Protein AF-A0A8H4ATU4-F1 (afdb_monomer)

Foldseek 3Di:
DPDWFWDPPPQWDPQWDQDPVRHDIDGNDDPPAFAIDIDIPDADDPPPPDDDDDDDDPDAPPPRDDDDDDDDSLDDGRHDQVCVLVPPPDDPVCVVLLVQCSVPVDPVSLVVSLVVLVVDPDDPLVSLLVQLVSCLVSVVLVSNLVSLVVNCVVPVLPLSSLVSNLSSCVVVVVNVSNVVSLVSCVVVVNVVSVVVVCSVVVVVD

Mean predicted aligned error: 11.08 Å

Secondary structure (DSSP, 8-state):
-PPP-B--SS-B-TTEEEPTTSS-EEE---TTPPP--B-BSSPPPTT-S------------TT---------TTS-TTS-TTGGGTSS---TTTHHHHHHHHHH-SHHHHHHHHHHHHHS---HHHHHHHHHHHHHHTT-HHHHHHHHHHHHHHSTT-HHHHHHHHHHHHHTT-HHHHHHHHHHHHTTT-HHHHHHHHHHHHTT-

Nearest PDB structures (foldseek):
  6zbk-assembly1_A  TM=7.081E-01  e=9.673E-03  Homo sapiens
  4cgw-assembly1_A  TM=6.963E-01  e=6.633E-03  Homo sapiens
  6vfh-assembly1_A  TM=6.822E-01  e=1.949E-02  synthetic construct
  8ye5-assembly1_B  TM=6.901E-01  e=4.146E-02  Dehalobacter sp.
  7yeh-assembly1_A  TM=6.559E-01  e=2.886E-01  Homo sapiens

Organism: Gigaspora margarita (NCBI:txid4874)

Solvent-accessible surface area (backbone atoms only — not comparable to full-atom values): 12630 Å² total; per-residue (Å²): 128,80,80,86,36,49,25,80,85,75,49,38,21,90,45,52,47,62,45,98,82,29,77,49,78,43,83,66,62,62,101,86,51,71,49,74,38,70,39,62,64,61,80,84,58,91,87,56,90,75,87,87,87,85,83,85,86,86,79,71,59,101,81,60,84,89,84,85,86,87,80,65,91,83,60,64,35,56,44,55,90,80,42,94,66,56,75,92,66,65,54,77,92,47,44,71,63,49,52,50,34,72,74,60,77,40,74,68,51,50,48,55,48,50,56,49,58,74,70,47,99,63,57,71,66,61,50,34,52,55,50,20,51,50,24,48,76,74,64,40,46,69,63,13,46,56,30,30,52,50,45,35,71,77,38,74,80,41,64,70,37,36,52,56,42,19,49,49,25,47,78,68,67,37,55,70,61,14,54,52,32,44,58,56,38,50,75,65,72,33,66,68,43,50,52,55,51,46,56,68,58,56,75,75,112

Structure (mmCIF, N/CA/C/O backbone):
data_AF-A0A8H4ATU4-F1
#
_entry.id   AF-A0A8H4ATU4-F1
#
loop_
_atom_site.group_PDB
_atom_site.id
_atom_site.type_symbol
_atom_site.label_atom_id
_atom_site.label_alt_id
_atom_site.label_comp_id
_atom_site.label_asym_id
_atom_site.label_entity_id
_atom_site.label_seq_id
_atom_site.pdbx_PDB_ins_code
_atom_site.Cartn_x
_atom_site.Cartn_y
_atom_site.Cartn_z
_atom_site.occupancy
_atom_site.B_iso_or_equiv
_atom_site.auth_seq_id
_atom_site.auth_comp_id
_atom_site.auth_asym_id
_atom_site.auth_atom_id
_atom_site.pdbx_PDB_model_num
ATOM 1 N N . MET A 1 1 ? -25.324 17.445 9.246 1.00 60.03 1 MET A N 1
ATOM 2 C CA . MET A 1 1 ? -24.863 16.097 8.872 1.00 60.03 1 MET A CA 1
ATOM 3 C C . MET A 1 1 ? -24.681 15.342 10.159 1.00 60.03 1 MET A C 1
ATOM 5 O O . MET A 1 1 ? -24.153 15.933 11.097 1.00 60.03 1 MET A O 1
ATOM 9 N N . ASP A 1 2 ? -25.146 14.102 10.212 1.00 66.31 2 ASP A N 1
ATOM 10 C CA . ASP A 1 2 ? -24.750 13.211 11.296 1.00 66.31 2 ASP A CA 1
ATOM 11 C C . ASP A 1 2 ? -23.225 13.040 11.257 1.00 66.31 2 ASP A C 1
ATOM 13 O O . ASP A 1 2 ? -22.634 13.115 10.171 1.00 66.31 2 ASP A O 1
ATOM 17 N N . PRO A 1 3 ? -22.565 12.891 12.416 1.00 75.44 3 PRO A N 1
ATOM 18 C CA . PRO A 1 3 ? -21.132 12.665 12.443 1.00 75.44 3 PRO A CA 1
ATOM 19 C C . PRO A 1 3 ? -20.796 11.406 11.644 1.00 75.44 3 PRO A C 1
ATOM 21 O O . PRO A 1 3 ? -21.560 10.438 11.615 1.00 75.44 3 PRO A O 1
ATOM 24 N N . ILE A 1 4 ? -19.644 11.428 10.982 1.00 83.56 4 ILE A N 1
ATOM 25 C CA . ILE A 1 4 ? -19.131 10.237 10.319 1.00 83.56 4 ILE A 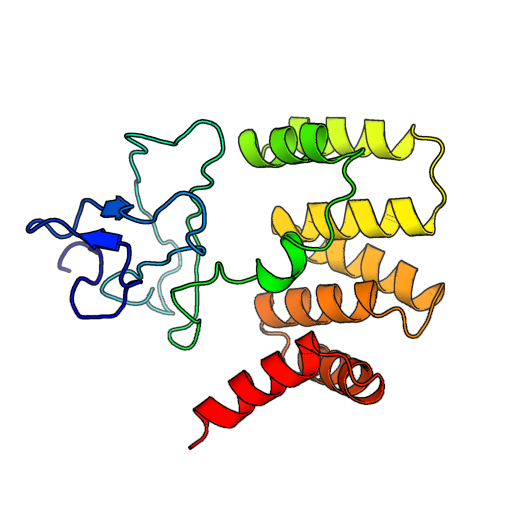CA 1
ATOM 26 C C . ILE A 1 4 ? -18.741 9.244 11.405 1.00 83.56 4 ILE A C 1
ATOM 28 O O . ILE A 1 4 ? -18.019 9.580 12.342 1.00 83.56 4 ILE A O 1
ATOM 32 N N . THR A 1 5 ? -19.263 8.032 11.282 1.00 89.12 5 THR A N 1
ATOM 33 C CA . THR A 1 5 ? -19.037 6.940 12.226 1.00 89.12 5 THR A CA 1
ATOM 34 C C . THR A 1 5 ? -18.550 5.707 11.482 1.00 89.12 5 THR A C 1
ATOM 36 O O . THR A 1 5 ? -18.509 5.683 10.249 1.00 89.12 5 THR A O 1
ATOM 39 N N . MET A 1 6 ? -18.169 4.667 12.216 1.00 89.44 6 MET A N 1
ATOM 40 C CA . MET A 1 6 ? -17.786 3.392 11.616 1.00 89.44 6 MET A CA 1
ATOM 41 C C . MET A 1 6 ? -19.016 2.656 11.086 1.00 89.44 6 MET A C 1
ATOM 43 O O . MET A 1 6 ? -20.074 2.633 11.722 1.00 89.44 6 MET A O 1
ATOM 47 N N . ASN A 1 7 ? -18.884 2.014 9.927 1.00 86.62 7 ASN A N 1
ATOM 48 C CA . ASN A 1 7 ? -19.970 1.244 9.345 1.00 86.62 7 ASN A CA 1
ATOM 49 C C . ASN A 1 7 ? -20.098 -0.128 10.029 1.00 86.62 7 ASN A C 1
ATOM 51 O O . ASN A 1 7 ? -19.433 -1.101 9.678 1.00 86.62 7 ASN A O 1
ATOM 55 N N . ALA A 1 8 ? -20.979 -0.216 11.027 1.00 77.88 8 ALA A N 1
ATOM 56 C CA . ALA A 1 8 ? -21.253 -1.465 11.737 1.00 77.88 8 ALA A CA 1
ATOM 57 C C . ALA A 1 8 ? -22.103 -2.469 10.925 1.00 77.88 8 ALA A C 1
ATOM 59 O O . ALA A 1 8 ? -22.194 -3.636 11.309 1.00 77.88 8 ALA A O 1
ATOM 60 N N . ASN A 1 9 ? -22.694 -2.047 9.798 1.00 76.44 9 ASN A N 1
ATOM 61 C CA . ASN A 1 9 ? -23.660 -2.819 9.012 1.00 76.44 9 ASN A CA 1
ATOM 62 C C . ASN A 1 9 ? -22.985 -3.576 7.854 1.00 76.44 9 ASN A C 1
ATOM 64 O O . ASN A 1 9 ? -23.288 -3.344 6.687 1.00 76.44 9 ASN A O 1
ATOM 68 N N . ASN A 1 10 ? -22.090 -4.505 8.197 1.00 75.38 10 ASN A N 1
ATOM 69 C CA . ASN A 1 10 ? -21.370 -5.418 7.290 1.00 75.38 10 ASN A CA 1
ATOM 70 C C . ASN A 1 10 ? -20.281 -4.811 6.386 1.00 75.38 10 ASN A C 1
ATOM 72 O O . ASN A 1 10 ? -19.634 -5.566 5.670 1.00 75.38 10 ASN A O 1
ATOM 76 N N . ASP A 1 11 ? -19.998 -3.510 6.457 1.00 89.38 11 ASP A N 1
ATOM 77 C CA . ASP A 1 11 ? -18.855 -2.896 5.751 1.00 89.38 11 ASP A CA 1
ATOM 78 C C . ASP A 1 11 ? -17.619 -2.796 6.666 1.00 89.38 11 ASP A C 1
ATOM 80 O O . ASP A 1 11 ? -17.000 -1.746 6.875 1.00 89.38 11 ASP A O 1
ATOM 84 N N . LYS A 1 12 ? -17.316 -3.939 7.287 1.00 91.50 12 LYS A N 1
ATOM 85 C CA . LYS A 1 12 ? -16.144 -4.173 8.130 1.00 91.50 12 LYS A CA 1
ATOM 86 C C . LYS A 1 12 ? -15.710 -5.634 8.062 1.00 91.50 12 LYS A C 1
ATOM 88 O O . LYS A 1 12 ? -16.539 -6.520 7.852 1.00 91.50 12 LYS A O 1
ATOM 93 N N . SER A 1 13 ? -14.443 -5.894 8.353 1.00 91.00 13 SER A N 1
ATOM 94 C CA . SER A 1 13 ? -13.950 -7.250 8.583 1.00 91.00 13 SER A CA 1
ATOM 95 C C . SER A 1 13 ? -14.690 -7.938 9.739 1.00 91.00 13 SER A C 1
ATOM 97 O O . SER A 1 13 ? -15.137 -7.307 10.709 1.00 91.00 13 SER A O 1
ATOM 99 N N . THR A 1 14 ? -14.801 -9.265 9.662 1.00 89.31 14 THR A N 1
ATOM 100 C CA . THR A 1 14 ? -15.452 -10.092 10.687 1.00 89.31 14 THR A CA 1
ATOM 101 C C . THR A 1 14 ? -14.690 -10.108 12.007 1.00 89.31 14 THR A C 1
ATOM 103 O O . THR A 1 14 ? -15.307 -10.321 13.047 1.00 89.31 14 THR A O 1
ATOM 106 N N . VAL A 1 15 ? -13.377 -9.856 11.984 1.00 89.31 15 VAL A N 1
ATOM 107 C CA . VAL A 1 15 ? -12.534 -9.834 13.193 1.00 89.31 15 VAL A CA 1
ATOM 108 C C . VAL A 1 15 ? -12.546 -8.483 13.918 1.00 89.31 15 VAL A C 1
ATOM 110 O O . VAL A 1 15 ? -11.931 -8.349 14.974 1.00 89.31 15 VAL A O 1
ATOM 113 N N . LEU A 1 16 ? -13.254 -7.478 13.388 1.00 91.06 16 LEU A N 1
ATOM 114 C CA . LEU A 1 16 ? -13.429 -6.182 14.043 1.00 91.06 16 LEU A CA 1
ATOM 115 C C . LEU A 1 16 ? -14.756 -6.117 14.785 1.00 91.06 16 LEU A C 1
ATOM 117 O O . LEU A 1 16 ? -15.822 -6.308 14.200 1.00 91.06 16 LEU A O 1
ATOM 121 N N . ASN A 1 17 ? -14.703 -5.744 16.057 1.00 91.25 17 ASN A N 1
ATOM 122 C CA . ASN A 1 17 ? -15.884 -5.435 16.848 1.00 91.25 17 ASN A CA 1
ATOM 123 C C . ASN A 1 17 ? -16.037 -3.920 16.956 1.00 91.25 17 ASN A C 1
ATOM 125 O O . ASN A 1 17 ? -15.159 -3.243 17.489 1.00 91.25 17 ASN A O 1
ATOM 129 N N . VAL A 1 18 ? -17.156 -3.407 16.451 1.00 92.25 18 VAL A N 1
ATOM 130 C CA . VAL A 1 18 ? -17.544 -2.001 16.587 1.00 92.25 18 VAL A CA 1
ATOM 131 C C . VAL A 1 18 ? -18.480 -1.892 17.783 1.00 92.25 18 VAL A C 1
ATOM 133 O O . VAL A 1 18 ? -19.387 -2.712 17.938 1.00 92.25 18 VAL A O 1
ATOM 136 N N . ASP A 1 19 ? -18.231 -0.924 18.656 1.00 91.31 19 ASP A N 1
ATOM 137 C CA . ASP A 1 19 ? -19.075 -0.701 19.823 1.00 91.31 19 ASP A CA 1
ATOM 138 C C . ASP A 1 19 ? -20.474 -0.183 19.448 1.00 91.31 19 ASP A C 1
ATOM 140 O O . ASP A 1 19 ? -20.741 0.235 18.322 1.00 91.31 19 ASP A O 1
ATOM 144 N N . SER A 1 20 ? -21.398 -0.183 20.412 1.00 88.62 20 SER A N 1
ATOM 145 C CA . SER A 1 20 ? -22.760 0.322 20.187 1.00 88.62 20 SER A CA 1
ATOM 146 C C . SER A 1 20 ? -22.800 1.813 19.844 1.00 88.62 20 SER A C 1
ATOM 148 O O . SER A 1 20 ? -23.780 2.281 19.273 1.00 88.62 20 SER A O 1
ATOM 150 N N . GLY A 1 21 ? -21.756 2.559 20.222 1.00 87.81 21 GLY A N 1
ATOM 151 C CA . GLY A 1 21 ? -21.589 3.969 19.889 1.00 87.81 21 GLY A CA 1
ATOM 152 C C . GLY A 1 21 ? -21.082 4.215 18.469 1.00 87.81 21 GLY A C 1
ATOM 153 O O . GLY A 1 21 ? -21.051 5.372 18.071 1.00 87.81 21 GLY A O 1
ATOM 154 N N . VAL A 1 22 ? -20.703 3.167 17.722 1.00 90.31 22 VAL A N 1
ATOM 155 C CA . VAL A 1 22 ? -20.109 3.205 16.371 1.00 90.31 22 VAL A CA 1
ATOM 156 C C . VAL A 1 22 ? -18.878 4.109 16.229 1.00 90.31 22 VAL A C 1
ATOM 158 O O . VAL A 1 22 ? -18.552 4.576 15.138 1.00 90.31 22 VAL A O 1
ATOM 161 N N . LEU A 1 23 ? -18.165 4.328 17.333 1.00 90.62 23 LEU A N 1
ATOM 162 C CA . LEU A 1 23 ? -16.994 5.209 17.409 1.00 90.62 23 LEU A CA 1
ATOM 163 C C . LEU A 1 23 ? -15.748 4.488 17.924 1.00 90.62 23 LEU A C 1
ATOM 165 O O . LEU A 1 23 ? -14.650 5.034 17.840 1.00 90.62 23 LEU A O 1
ATOM 169 N N . ARG A 1 24 ? -15.892 3.260 18.435 1.00 91.75 24 ARG A N 1
ATOM 170 C CA . ARG A 1 24 ? -14.772 2.470 18.941 1.00 91.75 24 ARG A CA 1
ATOM 171 C C . ARG A 1 24 ? -14.672 1.136 18.229 1.00 91.75 24 ARG A C 1
ATOM 173 O O . ARG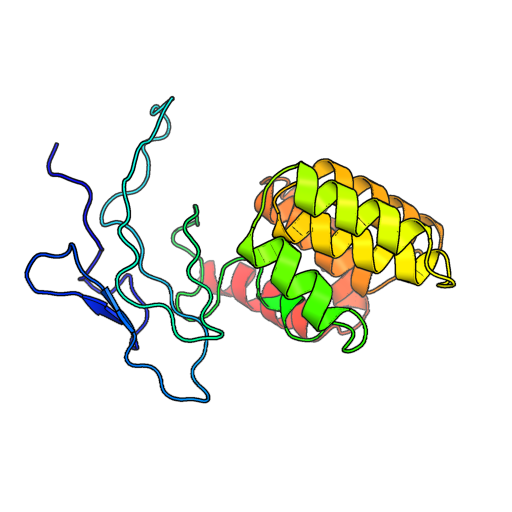 A 1 24 ? -15.661 0.423 18.072 1.00 91.75 24 ARG A O 1
ATOM 180 N N . ILE A 1 25 ? -13.446 0.787 17.862 1.00 91.25 25 ILE A N 1
ATOM 181 C CA . ILE A 1 25 ? -13.108 -0.481 17.223 1.00 91.25 25 ILE A CA 1
ATOM 182 C C . ILE A 1 25 ? -12.204 -1.271 18.159 1.00 91.25 25 ILE A C 1
ATOM 184 O O . ILE A 1 25 ? -11.248 -0.729 18.712 1.00 91.25 25 ILE A O 1
ATOM 188 N N . ASN A 1 26 ? -12.494 -2.560 18.297 1.00 90.38 26 ASN A N 1
ATOM 189 C CA . ASN A 1 26 ? -11.609 -3.527 18.925 1.00 90.38 26 ASN A CA 1
ATOM 190 C C . ASN A 1 26 ? -11.272 -4.621 17.911 1.00 90.38 26 ASN A C 1
ATOM 192 O O . ASN A 1 26 ? -12.173 -5.250 17.350 1.00 90.38 26 ASN A O 1
ATOM 196 N N . TYR A 1 27 ? -9.980 -4.856 17.703 1.00 88.75 27 TYR A N 1
ATOM 197 C CA . TYR A 1 27 ? -9.502 -6.005 16.947 1.00 88.75 27 TYR A CA 1
ATOM 198 C C . TYR A 1 27 ? -9.607 -7.264 17.811 1.00 88.75 27 TYR A C 1
ATOM 200 O O . TYR A 1 27 ? -9.156 -7.273 18.955 1.00 88.75 27 TYR A O 1
ATOM 208 N N . ALA A 1 28 ? -10.238 -8.306 17.276 1.00 87.62 28 ALA A N 1
ATOM 209 C CA . ALA A 1 28 ? -10.425 -9.598 17.934 1.00 87.62 28 ALA A CA 1
ATOM 210 C C . ALA A 1 28 ? -9.840 -10.759 17.106 1.00 87.62 28 ALA A C 1
ATOM 212 O O . ALA A 1 28 ? -10.263 -11.905 17.263 1.00 87.62 28 ALA A O 1
ATOM 213 N N . GLY A 1 29 ? -8.895 -10.459 16.208 1.00 80.50 29 GLY A N 1
ATOM 214 C CA . GLY A 1 29 ? -8.126 -11.467 15.482 1.00 80.50 29 GLY A CA 1
ATOM 215 C C . GLY A 1 29 ? -7.125 -12.191 16.389 1.00 80.50 29 GLY A C 1
ATOM 216 O O . GLY A 1 29 ? -6.712 -11.666 17.421 1.00 80.50 29 GLY A O 1
ATOM 217 N N . GLY A 1 30 ? -6.765 -13.425 16.023 1.00 72.62 30 GLY A N 1
ATOM 218 C CA . GLY A 1 30 ? -5.714 -14.204 16.695 1.00 72.62 30 GLY A CA 1
ATOM 219 C C . GLY A 1 30 ? -4.309 -13.933 16.142 1.00 72.62 30 GLY A C 1
ATOM 220 O O . GLY A 1 30 ? -4.151 -13.173 15.195 1.00 72.62 30 GLY A O 1
ATOM 221 N N . GLU A 1 31 ? -3.292 -14.620 16.676 1.00 60.72 31 GLU A N 1
ATOM 222 C CA . GLU A 1 31 ? -1.871 -14.440 16.295 1.00 60.72 31 GLU A CA 1
ATOM 223 C C . GLU A 1 31 ? -1.561 -14.698 14.804 1.00 60.72 31 GLU A C 1
ATOM 225 O O . GLU A 1 31 ? -0.552 -14.216 14.303 1.00 60.72 31 GLU A O 1
ATOM 230 N N . ASN A 1 32 ? -2.436 -15.419 14.089 1.00 57.94 32 ASN A N 1
ATOM 231 C CA . ASN A 1 32 ? -2.331 -15.693 12.647 1.00 57.94 32 ASN A CA 1
ATOM 232 C C . ASN A 1 32 ? -3.416 -14.974 11.825 1.00 57.94 32 ASN A C 1
ATOM 234 O O . ASN A 1 32 ? -3.776 -15.434 10.742 1.00 57.94 32 ASN A O 1
ATOM 238 N N . SER A 1 33 ? -4.044 -13.940 12.382 1.00 58.69 33 SER A N 1
ATOM 239 C CA . SER A 1 33 ? -5.151 -13.256 11.720 1.00 58.69 33 SER A CA 1
ATOM 240 C C . SER A 1 33 ? -4.649 -12.334 10.613 1.00 58.69 33 SER A C 1
ATOM 242 O O . SER A 1 33 ? -3.644 -11.649 10.772 1.00 58.69 33 SER A O 1
ATOM 244 N N . GLU A 1 34 ? -5.396 -12.309 9.510 1.00 67.44 34 GLU A N 1
ATOM 245 C CA . GLU A 1 34 ? -5.204 -11.374 8.404 1.00 67.44 34 GLU A CA 1
ATOM 246 C C . GLU A 1 34 ? -5.456 -9.922 8.857 1.00 67.44 34 GLU A C 1
ATOM 248 O O . GLU A 1 34 ? -6.005 -9.661 9.945 1.00 67.44 34 GLU A O 1
ATOM 253 N N . ASP A 1 35 ? -5.045 -8.982 8.006 1.00 79.94 35 ASP A N 1
ATOM 254 C CA . ASP A 1 35 ? -5.386 -7.566 8.107 1.00 79.94 35 ASP A CA 1
ATOM 255 C C . ASP A 1 35 ? -6.900 -7.360 8.262 1.00 79.94 35 ASP A C 1
ATOM 257 O O . ASP A 1 35 ? -7.722 -8.179 7.849 1.00 79.94 35 ASP A O 1
ATOM 261 N N . ALA A 1 36 ? -7.299 -6.221 8.824 1.00 86.50 36 ALA A N 1
ATOM 262 C CA . ALA A 1 36 ? -8.710 -5.922 9.001 1.00 86.50 36 ALA A CA 1
ATOM 263 C C . ALA A 1 36 ? -9.029 -4.453 8.740 1.00 86.50 36 ALA A C 1
ATOM 265 O O . ALA A 1 36 ? -8.405 -3.550 9.295 1.00 86.50 36 ALA A O 1
ATOM 266 N N . ILE A 1 37 ? -10.061 -4.227 7.930 1.00 89.00 37 ILE A N 1
ATOM 267 C CA . ILE A 1 37 ? -10.552 -2.903 7.556 1.00 89.00 37 ILE A CA 1
ATOM 268 C C . ILE A 1 37 ? -11.980 -2.720 8.058 1.00 89.00 37 ILE A C 1
ATOM 270 O O . ILE A 1 37 ? -12.808 -3.631 8.019 1.00 89.00 37 ILE A O 1
ATOM 274 N N . VAL A 1 38 ? -12.288 -1.499 8.476 1.00 91.50 38 VAL A N 1
ATOM 275 C CA . VAL A 1 38 ? -13.653 -0.988 8.593 1.00 91.50 38 VAL A CA 1
ATOM 276 C C . VAL A 1 38 ? -13.736 0.336 7.856 1.00 91.50 38 VAL A C 1
ATOM 278 O O . VAL A 1 38 ? -12.830 1.165 7.962 1.00 91.50 38 VAL A O 1
ATOM 281 N N . ARG A 1 39 ? -14.807 0.526 7.084 1.00 91.44 39 ARG A N 1
ATOM 282 C CA . ARG A 1 39 ? -15.056 1.785 6.380 1.00 91.44 39 ARG A CA 1
ATOM 283 C C . ARG A 1 39 ? -15.924 2.719 7.212 1.00 91.44 39 ARG A C 1
ATOM 285 O O . ARG A 1 39 ? -16.688 2.298 8.084 1.00 91.44 39 ARG A O 1
ATOM 292 N N . ALA A 1 40 ? -15.826 4.005 6.902 1.00 90.81 40 ALA A N 1
ATOM 293 C CA . ALA A 1 40 ? -16.778 4.997 7.372 1.00 90.81 40 ALA A CA 1
ATOM 294 C C . ALA A 1 40 ? -18.191 4.688 6.842 1.00 90.81 40 ALA A C 1
ATOM 296 O O . ALA A 1 40 ? -18.362 4.138 5.756 1.00 90.81 40 ALA A O 1
ATOM 297 N N . ASN A 1 41 ? -19.218 5.084 7.591 1.00 90.38 41 ASN A N 1
ATOM 298 C CA . ASN A 1 41 ? -20.624 4.915 7.218 1.00 90.38 41 ASN A CA 1
ATOM 299 C C . ASN A 1 41 ? -21.047 5.735 5.984 1.00 90.38 41 ASN A C 1
ATOM 301 O O . ASN A 1 41 ? -22.112 5.481 5.426 1.00 90.38 41 ASN A O 1
ATOM 305 N N . ASN A 1 42 ? -20.233 6.705 5.564 1.00 87.88 42 ASN A N 1
ATOM 306 C CA . ASN A 1 42 ? -20.473 7.540 4.394 1.00 87.88 42 ASN A CA 1
ATOM 307 C C . ASN A 1 42 ? -19.166 7.776 3.617 1.00 87.88 42 ASN A C 1
ATOM 309 O O . ASN A 1 42 ? -18.130 8.019 4.244 1.00 87.88 42 ASN A O 1
ATOM 313 N N . PRO A 1 43 ? -19.199 7.758 2.270 1.00 86.88 43 PRO A N 1
ATOM 314 C CA . PRO A 1 43 ? -18.048 8.127 1.457 1.00 86.88 43 PRO A CA 1
ATOM 315 C C . PRO A 1 43 ? -17.760 9.626 1.572 1.00 86.88 43 PRO A C 1
ATOM 317 O O . PRO A 1 43 ? -18.653 10.436 1.834 1.00 86.88 43 PRO A O 1
ATOM 320 N N . ILE A 1 44 ? -16.512 10.005 1.308 1.00 85.75 44 ILE A N 1
ATOM 321 C CA . ILE A 1 44 ? -16.122 11.414 1.230 1.00 85.75 44 ILE A CA 1
ATOM 322 C C . ILE A 1 44 ? -16.788 12.026 -0.007 1.00 85.75 44 ILE A C 1
ATOM 324 O O . ILE A 1 44 ? -16.581 11.520 -1.113 1.00 85.75 44 ILE A O 1
ATOM 328 N N . PRO A 1 45 ? -17.594 13.092 0.138 1.00 84.81 45 PRO A N 1
ATOM 329 C CA . PRO A 1 45 ? -18.245 13.707 -1.009 1.00 84.81 45 PRO A CA 1
ATOM 330 C C . PRO A 1 45 ? -17.216 14.269 -1.995 1.00 84.81 45 PRO A C 1
ATOM 332 O O . PRO A 1 45 ? -16.266 14.925 -1.583 1.00 84.81 45 PRO A O 1
ATOM 335 N N . SER A 1 46 ? -17.431 14.101 -3.302 1.00 80.81 46 SER A N 1
ATOM 336 C CA . SER A 1 46 ? -16.491 14.574 -4.335 1.00 80.81 46 SER A CA 1
ATOM 337 C C . SER A 1 46 ? -16.282 16.093 -4.340 1.00 80.81 46 SER A C 1
ATOM 339 O O . SER A 1 46 ? -15.255 16.575 -4.799 1.00 80.81 46 SER A O 1
ATOM 341 N N . GLN A 1 47 ? -17.257 16.855 -3.839 1.00 85.88 47 GLN A N 1
ATOM 342 C CA . GLN A 1 47 ? -17.173 18.308 -3.662 1.00 85.88 47 GLN A CA 1
ATOM 343 C C . GLN A 1 47 ? -16.447 18.736 -2.372 1.00 85.88 47 GLN A C 1
ATOM 345 O O . GLN A 1 47 ? -16.378 19.926 -2.072 1.00 85.88 47 GLN A O 1
ATOM 350 N N . CYS A 1 48 ? -15.979 17.786 -1.559 1.00 81.31 48 CYS A N 1
ATOM 351 C CA . CYS A 1 48 ? -15.301 18.058 -0.300 1.00 81.31 48 CYS A CA 1
ATOM 352 C C . CYS A 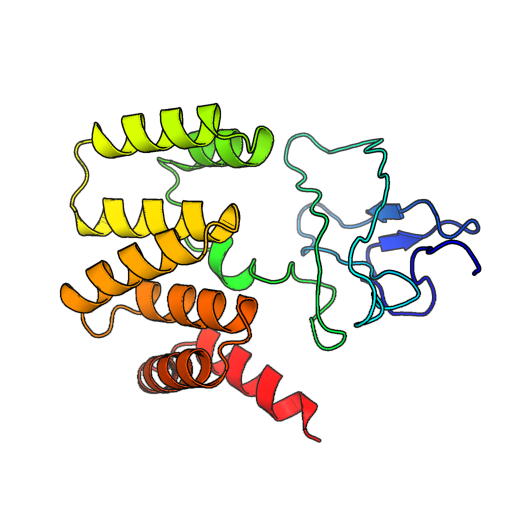1 48 ? -13.827 18.389 -0.571 1.00 81.31 48 CYS A C 1
ATOM 354 O O . CYS A 1 48 ? -13.025 17.502 -0.838 1.00 81.31 48 CYS A O 1
ATOM 356 N N . GLU A 1 49 ? -13.478 19.676 -0.510 1.00 77.81 49 GLU A N 1
ATOM 357 C CA . GLU A 1 49 ? -12.095 20.138 -0.718 1.00 77.81 49 GLU A CA 1
ATOM 358 C C . GLU A 1 49 ? -11.174 19.800 0.463 1.00 77.81 49 GLU A C 1
ATOM 360 O O . GLU A 1 49 ? -9.974 19.610 0.283 1.00 77.81 49 GLU A O 1
ATOM 365 N N . MET A 1 50 ? -11.731 19.712 1.674 1.00 79.31 50 MET A N 1
ATOM 366 C CA . MET A 1 50 ? -11.010 19.313 2.879 1.00 79.31 50 MET A CA 1
ATOM 367 C C . MET A 1 50 ? -11.873 18.396 3.733 1.00 79.31 50 MET A C 1
ATOM 369 O O . MET A 1 50 ? -12.992 18.748 4.107 1.00 79.31 50 MET A O 1
ATOM 373 N N . PHE A 1 51 ? -11.306 17.245 4.081 1.00 78.38 51 PHE A N 1
ATOM 374 C CA . PHE A 1 51 ? -11.906 16.260 4.965 1.00 78.38 51 PHE A CA 1
ATOM 375 C C . PHE A 1 51 ? -11.037 16.106 6.214 1.00 78.38 51 PHE A C 1
ATOM 377 O O . PHE A 1 51 ? -9.820 15.965 6.103 1.00 78.38 51 PHE A O 1
ATOM 384 N N . TYR A 1 52 ? -11.656 16.145 7.392 1.00 81.00 52 TYR A N 1
ATOM 385 C CA . TYR A 1 52 ? -10.964 16.082 8.677 1.00 81.00 52 TYR A CA 1
ATOM 386 C C . TYR A 1 52 ? -11.538 14.961 9.537 1.00 81.00 52 TYR A C 1
ATOM 388 O O . TYR A 1 52 ? -12.756 14.794 9.613 1.00 81.00 52 TYR A O 1
ATOM 396 N N . PHE A 1 53 ? -10.655 14.222 10.198 1.00 80.81 53 PHE A N 1
ATOM 397 C CA . PHE A 1 53 ? -11.002 13.216 11.190 1.00 80.81 53 PHE A CA 1
ATOM 398 C C . PHE A 1 53 ? -9.963 13.224 12.313 1.00 80.81 53 PHE A C 1
ATOM 400 O O . PHE A 1 53 ? -8.806 13.585 12.103 1.00 80.81 53 PHE A O 1
ATOM 407 N N . GLU A 1 54 ? -10.383 12.781 13.492 1.00 82.81 54 GLU A N 1
ATOM 408 C CA . GLU A 1 54 ? -9.518 12.559 14.649 1.00 82.81 54 GLU A CA 1
ATOM 409 C C . GLU A 1 54 ? -9.594 11.086 15.033 1.00 82.81 54 GLU A C 1
ATOM 411 O O . GLU A 1 54 ? -10.668 10.482 14.984 1.00 82.81 54 GLU A O 1
ATOM 416 N N . VAL A 1 55 ? -8.453 10.502 15.395 1.00 84.56 55 VAL A N 1
ATOM 417 C CA . VAL A 1 55 ? -8.380 9.120 15.868 1.00 84.56 55 VAL A CA 1
ATOM 418 C C . VAL A 1 55 ? -7.481 9.048 17.087 1.00 84.56 55 VAL A C 1
ATOM 420 O O . VAL A 1 55 ? -6.322 9.457 17.040 1.00 84.56 55 VAL A O 1
ATOM 423 N N . ASP A 1 56 ? -8.013 8.438 18.141 1.00 87.62 56 ASP A N 1
ATOM 424 C CA . ASP A 1 56 ? -7.264 8.087 19.338 1.00 87.62 56 ASP A CA 1
ATOM 425 C C . ASP A 1 56 ? -6.837 6.619 19.279 1.00 87.62 56 ASP A C 1
ATOM 427 O O . ASP A 1 56 ? -7.663 5.700 19.276 1.00 87.62 56 ASP A O 1
ATOM 431 N N . ILE A 1 57 ? -5.524 6.381 19.271 1.00 86.44 57 ILE A N 1
ATOM 432 C CA . ILE A 1 57 ? -4.963 5.029 19.348 1.00 86.44 57 ILE A CA 1
ATOM 433 C C . ILE A 1 57 ? -4.824 4.643 20.821 1.00 86.44 57 ILE A C 1
ATOM 435 O O . ILE A 1 57 ? -3.926 5.102 21.523 1.00 86.44 57 ILE A O 1
ATOM 439 N N . ILE A 1 58 ? -5.728 3.781 21.288 1.00 86.19 58 ILE A N 1
ATOM 440 C CA . ILE A 1 58 ? -5.823 3.391 22.705 1.00 86.19 58 ILE A CA 1
ATOM 441 C C . ILE A 1 58 ? -4.866 2.244 23.045 1.00 86.19 58 ILE A C 1
ATOM 443 O O . ILE A 1 58 ? -4.264 2.225 24.116 1.00 86.19 58 ILE A O 1
ATOM 447 N N . ASN A 1 59 ? -4.738 1.275 22.142 1.00 80.75 59 ASN A N 1
ATOM 448 C CA . ASN A 1 59 ? -3.807 0.166 22.268 1.00 80.75 59 ASN A CA 1
ATOM 449 C C . ASN A 1 59 ? -3.299 -0.196 20.876 1.00 80.75 59 ASN A C 1
ATOM 451 O O . ASN A 1 59 ? -4.094 -0.437 19.970 1.00 80.75 59 ASN A O 1
ATOM 455 N N . ASN A 1 60 ? -1.983 -0.238 20.736 1.00 69.44 60 ASN A N 1
ATOM 456 C CA . ASN A 1 60 ? -1.330 -0.852 19.603 1.00 69.44 60 ASN A CA 1
ATOM 457 C C . ASN A 1 60 ? -0.375 -1.899 20.172 1.00 69.44 60 ASN A C 1
ATOM 459 O O . ASN A 1 60 ? 0.538 -1.555 20.930 1.00 69.44 60 ASN A O 1
ATOM 463 N N . GLU A 1 61 ? -0.608 -3.174 19.861 1.00 68.56 61 GLU A N 1
ATOM 464 C CA . GLU A 1 61 ? 0.331 -4.224 20.241 1.00 68.56 61 GLU A CA 1
ATOM 465 C C . GLU A 1 61 ? 1.728 -3.899 19.693 1.00 68.56 61 GLU A C 1
ATOM 467 O O . GLU A 1 61 ? 1.889 -3.124 18.751 1.00 68.56 61 GLU A O 1
ATOM 472 N N . LYS A 1 62 ? 2.778 -4.488 20.274 1.00 57.19 62 LYS A N 1
ATOM 473 C CA . LYS A 1 62 ? 4.179 -4.095 20.016 1.00 57.19 62 LYS A CA 1
ATOM 474 C C . LYS A 1 62 ? 4.565 -4.072 18.518 1.00 57.19 62 LYS A C 1
ATOM 476 O O . LYS A 1 62 ? 5.480 -3.330 18.137 1.00 57.19 62 LYS A O 1
ATOM 481 N N . ASN A 1 63 ? 3.850 -4.851 17.700 1.00 59.66 63 ASN A N 1
ATOM 482 C CA . ASN A 1 63 ? 4.023 -4.991 16.255 1.00 59.66 63 ASN A CA 1
ATOM 483 C C . ASN A 1 63 ? 2.748 -4.713 15.432 1.00 59.66 63 ASN A C 1
ATOM 485 O O . ASN A 1 63 ? 2.767 -4.951 14.229 1.00 59.66 63 ASN A O 1
ATOM 489 N N . GLY A 1 64 ? 1.663 -4.227 16.042 1.00 67.31 64 GLY A N 1
ATOM 490 C CA . GLY A 1 64 ? 0.455 -3.881 15.297 1.00 67.31 64 GLY A CA 1
ATOM 491 C C . GLY A 1 64 ? 0.669 -2.632 14.438 1.00 67.31 64 GLY A C 1
ATOM 492 O O . GLY A 1 64 ? 1.380 -1.693 14.823 1.00 67.31 64 GLY A O 1
ATOM 493 N N . ILE A 1 65 ? 0.067 -2.620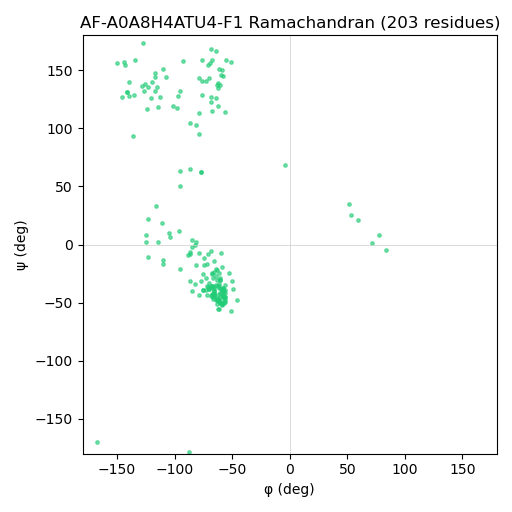 13.251 1.00 73.88 65 ILE A N 1
ATOM 494 C CA . ILE A 1 65 ? 0.013 -1.446 12.379 1.00 73.88 65 ILE A CA 1
ATOM 495 C C . ILE A 1 65 ? -1.445 -1.006 12.316 1.00 73.88 65 ILE A C 1
ATOM 497 O O . ILE A 1 65 ? -2.331 -1.797 12.013 1.00 73.88 65 ILE A O 1
ATOM 501 N N . ILE A 1 66 ? -1.686 0.268 12.616 1.00 80.50 66 ILE A N 1
ATOM 502 C CA . ILE A 1 66 ? -2.987 0.907 12.430 1.00 80.50 66 ILE A CA 1
ATOM 503 C C . ILE A 1 66 ? -2.784 1.973 11.365 1.00 80.50 66 ILE A C 1
ATOM 505 O O . ILE A 1 66 ? -1.983 2.890 11.549 1.00 80.50 66 ILE A O 1
ATOM 509 N N . ALA A 1 67 ? -3.493 1.830 10.252 1.00 78.12 67 ALA A N 1
ATOM 510 C CA . ALA A 1 67 ? -3.459 2.766 9.142 1.00 78.12 67 ALA A CA 1
ATOM 511 C C . ALA A 1 67 ? -4.836 3.401 8.951 1.00 78.12 67 ALA A C 1
ATOM 513 O O . ALA A 1 67 ? -5.868 2.773 9.189 1.00 78.12 67 ALA A O 1
ATOM 514 N N . ILE A 1 68 ? -4.841 4.653 8.502 1.00 81.12 68 ILE A N 1
ATOM 515 C CA . ILE A 1 68 ? -6.051 5.373 8.116 1.00 81.12 68 ILE A CA 1
ATOM 516 C C . ILE A 1 68 ? -5.820 5.892 6.706 1.00 81.12 68 ILE A C 1
ATOM 518 O O . ILE A 1 68 ? -4.771 6.464 6.414 1.00 81.12 68 ILE A O 1
ATOM 522 N N . GLY A 1 69 ? -6.790 5.679 5.828 1.00 81.31 69 GLY A N 1
ATOM 523 C CA . GLY A 1 69 ? -6.670 6.056 4.432 1.00 81.31 69 GLY A CA 1
ATOM 524 C C . GLY A 1 69 ? -8.003 5.990 3.709 1.00 81.31 69 GLY A C 1
ATOM 525 O O . GLY A 1 69 ? -9.061 5.822 4.317 1.00 81.31 69 GLY A O 1
ATOM 526 N N . PHE A 1 70 ? -7.932 6.122 2.392 1.00 80.25 70 PHE A N 1
ATOM 527 C CA . PHE A 1 70 ? -9.089 6.077 1.511 1.00 80.25 70 PHE A CA 1
ATOM 528 C C . PHE A 1 70 ? -9.086 4.768 0.729 1.00 80.25 70 PHE A C 1
ATOM 530 O O . PHE A 1 70 ? -8.033 4.267 0.340 1.00 80.25 70 PHE A O 1
ATOM 537 N N . CYS A 1 71 ? -10.270 4.218 0.491 1.00 77.00 71 CYS A N 1
ATOM 538 C CA . CYS A 1 71 ? -10.449 3.052 -0.360 1.00 77.00 71 CYS A CA 1
ATOM 539 C C . CYS A 1 71 ? -11.763 3.165 -1.135 1.00 77.00 71 CYS A C 1
ATOM 541 O O . CYS A 1 71 ? -12.685 3.873 -0.721 1.00 77.00 71 CYS A O 1
ATOM 543 N N . GLU A 1 72 ? -11.848 2.455 -2.257 1.00 80.44 72 GLU A N 1
ATOM 544 C CA . GLU A 1 72 ? -13.118 2.222 -2.941 1.00 80.44 72 GLU A CA 1
ATOM 545 C C . GLU A 1 72 ? -13.935 1.156 -2.198 1.00 80.44 72 GLU A C 1
ATOM 547 O O . GLU A 1 72 ? -13.384 0.335 -1.459 1.00 80.44 72 GLU A O 1
ATOM 552 N N . GLN A 1 73 ? -15.252 1.142 -2.420 1.00 82.88 73 GLN A N 1
ATOM 553 C CA . GLN A 1 73 ? -16.173 0.176 -1.805 1.00 82.88 73 GLN A CA 1
ATOM 554 C C . GLN A 1 73 ? -15.903 -1.283 -2.234 1.00 82.88 73 GLN A C 1
ATOM 556 O O . GLN A 1 73 ? -16.272 -2.214 -1.522 1.00 82.88 73 GLN A O 1
ATOM 561 N N . SER A 1 74 ? -15.232 -1.479 -3.369 1.00 79.50 74 SER A N 1
ATOM 562 C CA . SER A 1 74 ? -14.839 -2.783 -3.921 1.00 79.50 74 SER A CA 1
ATOM 563 C C . SER A 1 74 ? -13.669 -3.446 -3.188 1.00 79.50 74 SER A C 1
ATOM 565 O O . SER A 1 74 ? -13.466 -4.645 -3.326 1.00 79.50 74 SER A O 1
ATOM 567 N N . VAL A 1 75 ? -12.885 -2.699 -2.400 1.00 79.25 75 VAL A N 1
ATOM 568 C CA . VAL A 1 75 ? -11.706 -3.257 -1.713 1.00 79.25 75 VAL A CA 1
ATOM 569 C C . VAL A 1 75 ? -12.107 -4.359 -0.716 1.00 79.25 75 VAL A C 1
ATOM 571 O O . VAL A 1 75 ? -13.051 -4.196 0.061 1.00 79.25 75 VAL A O 1
ATOM 574 N N . GLU A 1 76 ? -11.384 -5.481 -0.715 1.00 80.81 76 GLU A N 1
ATOM 575 C CA . GLU A 1 76 ? -11.583 -6.552 0.266 1.00 80.81 76 GLU A CA 1
ATOM 576 C C . GLU A 1 76 ? -11.283 -6.058 1.687 1.00 80.81 76 GLU A C 1
ATOM 578 O O . GLU A 1 76 ? -10.294 -5.376 1.931 1.00 80.81 76 GLU A O 1
ATOM 583 N N . LEU A 1 77 ? -12.117 -6.430 2.658 1.00 85.50 77 LEU A N 1
ATOM 584 C CA . LEU A 1 77 ? -12.012 -5.900 4.022 1.00 85.50 77 LEU A CA 1
ATOM 585 C C . LEU A 1 77 ? -11.042 -6.673 4.929 1.00 85.50 77 LEU A C 1
ATOM 587 O O . LEU A 1 77 ? -10.803 -6.242 6.055 1.00 85.50 77 LEU A O 1
ATOM 591 N N . ASN A 1 78 ? -10.495 -7.794 4.456 1.00 79.56 78 ASN A N 1
ATOM 592 C CA . ASN A 1 78 ? -9.567 -8.655 5.206 1.00 79.56 78 ASN A CA 1
ATOM 593 C C . ASN A 1 78 ? -8.105 -8.502 4.743 1.00 79.56 78 ASN A C 1
ATOM 595 O O . ASN A 1 78 ? -7.247 -9.303 5.092 1.00 79.56 78 ASN A O 1
ATOM 599 N N . LYS A 1 79 ? -7.823 -7.501 3.905 1.00 71.94 79 LYS A N 1
ATOM 600 C CA . LYS A 1 79 ? -6.484 -7.185 3.400 1.00 71.94 79 LYS A CA 1
ATOM 601 C C . LYS A 1 79 ? -6.334 -5.686 3.348 1.00 71.94 79 LYS A C 1
ATOM 603 O O . LYS A 1 79 ? -7.210 -5.027 2.795 1.00 71.94 79 LYS A O 1
ATOM 608 N N . LEU A 1 80 ? -5.244 -5.139 3.875 1.00 63.84 80 LEU A N 1
ATOM 609 C CA . LEU A 1 80 ? -4.982 -3.715 3.716 1.00 63.84 80 LEU A CA 1
ATOM 610 C C . LEU A 1 80 ? -4.855 -3.378 2.215 1.00 63.84 80 LEU A C 1
ATOM 612 O O . LEU A 1 80 ? -4.210 -4.120 1.462 1.00 63.84 80 LEU A O 1
ATOM 616 N N . PRO A 1 81 ? -5.445 -2.264 1.744 1.00 54.53 81 PRO A N 1
ATOM 617 C CA . PRO A 1 81 ? -5.330 -1.877 0.346 1.00 54.53 81 PRO A CA 1
ATOM 618 C C . PRO A 1 81 ? -3.853 -1.567 0.067 1.00 54.53 81 PRO A C 1
ATOM 620 O O . PRO A 1 81 ? -3.240 -0.783 0.788 1.00 54.53 81 PRO A O 1
ATOM 623 N N . GLY A 1 82 ? -3.263 -2.207 -0.944 1.00 55.53 82 GLY A N 1
ATOM 624 C CA . GLY A 1 82 ? -1.832 -2.087 -1.249 1.00 55.53 82 GLY A CA 1
ATOM 625 C C . GLY A 1 82 ? -0.886 -2.999 -0.441 1.00 55.53 82 GLY A C 1
ATOM 626 O O . GLY A 1 82 ? 0.299 -3.044 -0.773 1.00 55.53 82 GLY A O 1
ATOM 627 N N . CYS A 1 83 ? -1.361 -3.773 0.551 1.00 48.88 83 CYS A N 1
ATOM 628 C CA . CYS A 1 83 ? -0.511 -4.688 1.344 1.00 48.88 83 CYS A CA 1
ATOM 629 C C . CYS A 1 83 ? -0.210 -6.030 0.679 1.00 48.88 83 CYS A C 1
ATOM 631 O O . CYS A 1 83 ? 0.789 -6.653 1.027 1.00 48.88 83 CYS A O 1
ATOM 633 N N . ALA A 1 84 ? -0.972 -6.447 -0.339 1.00 47.09 84 ALA A N 1
ATOM 634 C CA . ALA A 1 84 ? -0.713 -7.704 -1.055 1.00 47.09 84 ALA A CA 1
ATOM 635 C C . ALA A 1 84 ? 0.680 -7.768 -1.724 1.00 47.09 84 ALA A C 1
ATOM 637 O O . ALA A 1 84 ? 1.054 -8.804 -2.267 1.00 47.09 84 ALA A O 1
ATOM 638 N N . ILE A 1 85 ? 1.431 -6.662 -1.722 1.00 50.81 85 ILE A N 1
ATOM 639 C CA . ILE A 1 85 ? 2.796 -6.575 -2.243 1.00 50.81 85 ILE A CA 1
ATOM 640 C C . ILE A 1 85 ? 3.834 -6.390 -1.119 1.00 50.81 85 ILE A C 1
ATOM 642 O O . ILE A 1 85 ? 5.017 -6.606 -1.344 1.00 50.81 85 ILE A O 1
ATOM 646 N N . ALA A 1 86 ? 3.433 -5.998 0.094 1.00 49.25 86 ALA A N 1
ATOM 647 C CA . ALA A 1 86 ? 4.363 -5.624 1.158 1.00 49.25 86 ALA A CA 1
ATOM 648 C C . ALA A 1 86 ? 4.859 -6.810 2.003 1.00 49.25 86 ALA A C 1
ATOM 650 O O . ALA A 1 86 ? 6.000 -6.758 2.451 1.00 49.25 86 ALA A O 1
ATOM 651 N N . ASP A 1 87 ? 4.066 -7.866 2.200 1.00 46.31 87 ASP A N 1
ATOM 652 C CA . ASP A 1 87 ? 4.392 -8.886 3.213 1.00 46.31 87 ASP A CA 1
ATOM 653 C C . ASP A 1 87 ? 5.403 -9.950 2.753 1.00 46.31 87 ASP A C 1
ATOM 655 O O . ASP A 1 87 ? 6.254 -10.365 3.541 1.00 46.31 87 ASP A O 1
ATOM 659 N N . ASP A 1 88 ? 5.386 -10.334 1.473 1.00 50.19 88 ASP A N 1
ATOM 660 C CA . ASP A 1 88 ? 6.260 -11.397 0.937 1.00 50.19 88 ASP A CA 1
ATOM 661 C C . ASP A 1 88 ? 7.650 -10.896 0.490 1.00 50.19 88 ASP A C 1
ATOM 663 O O . ASP A 1 88 ? 8.534 -11.692 0.169 1.00 50.19 88 ASP A O 1
ATOM 667 N N . ASP A 1 89 ? 7.861 -9.577 0.470 1.00 52.41 89 ASP A N 1
ATOM 668 C CA . ASP A 1 89 ? 8.992 -8.937 -0.211 1.00 52.41 89 ASP A CA 1
ATOM 669 C C . ASP A 1 89 ? 9.978 -8.228 0.749 1.00 52.41 89 ASP A C 1
ATOM 671 O O . ASP A 1 89 ? 10.938 -7.594 0.294 1.00 52.41 89 ASP A O 1
ATOM 675 N N . ILE A 1 90 ? 9.783 -8.278 2.072 1.00 55.41 90 ILE A N 1
ATOM 676 C CA . ILE A 1 90 ? 10.670 -7.584 3.025 1.00 55.41 90 ILE A CA 1
ATOM 677 C C . ILE A 1 90 ? 11.958 -8.388 3.229 1.00 55.41 90 ILE A C 1
ATOM 679 O O . ILE A 1 90 ? 11.951 -9.457 3.829 1.00 55.41 90 ILE A O 1
ATOM 683 N N . ASP A 1 91 ? 13.086 -7.828 2.783 1.00 58.50 91 ASP A N 1
ATOM 684 C CA . ASP A 1 91 ? 14.415 -8.345 3.110 1.00 58.50 91 ASP A CA 1
ATOM 685 C C . ASP A 1 91 ? 14.640 -8.261 4.631 1.00 58.50 91 ASP A C 1
ATOM 687 O O . ASP A 1 91 ? 14.630 -7.169 5.220 1.00 58.50 91 ASP A O 1
ATOM 691 N N . ASP A 1 92 ? 14.857 -9.417 5.265 1.00 56.66 92 ASP A N 1
ATOM 692 C CA . ASP A 1 92 ? 15.126 -9.553 6.700 1.00 56.66 92 ASP A CA 1
ATOM 693 C C . ASP A 1 92 ? 16.243 -8.608 7.180 1.00 56.66 92 ASP A C 1
ATOM 695 O O . ASP A 1 92 ? 16.184 -8.096 8.300 1.00 56.66 92 ASP A O 1
ATOM 699 N N . GLN A 1 93 ? 17.230 -8.300 6.327 1.00 62.06 93 GLN A N 1
ATOM 700 C CA . GLN A 1 93 ? 18.356 -7.421 6.661 1.00 62.06 93 GLN A CA 1
ATOM 701 C C . GLN A 1 93 ? 17.941 -5.956 6.878 1.00 62.06 93 GLN A C 1
ATOM 703 O O . GLN A 1 93 ? 18.626 -5.186 7.564 1.00 62.06 93 GLN A O 1
ATOM 708 N N . LEU A 1 94 ? 16.828 -5.544 6.277 1.00 62.97 94 LEU A N 1
ATOM 709 C CA . LEU A 1 94 ? 16.345 -4.169 6.305 1.00 62.97 94 LEU A CA 1
ATOM 710 C C . LEU A 1 94 ? 15.072 -4.013 7.149 1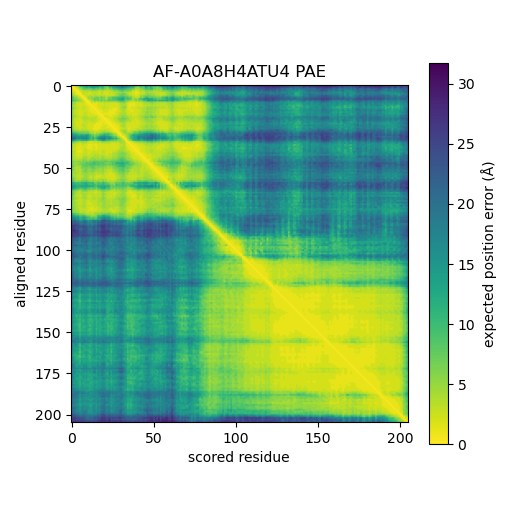.00 62.97 94 LEU A C 1
ATOM 712 O O . LEU A 1 94 ? 14.761 -2.890 7.550 1.00 62.97 94 LEU A O 1
ATOM 716 N N . LYS A 1 95 ? 14.411 -5.115 7.518 1.00 68.25 95 LYS A N 1
ATOM 717 C CA . LYS A 1 95 ? 13.149 -5.159 8.272 1.00 68.25 95 LYS A CA 1
ATOM 718 C C . LYS A 1 95 ? 13.095 -4.233 9.493 1.00 68.25 95 LYS A C 1
ATOM 720 O O . LYS A 1 95 ? 12.154 -3.458 9.630 1.00 68.25 95 LYS A O 1
ATOM 725 N N . GLU A 1 96 ? 14.109 -4.224 10.359 1.00 64.81 96 GLU A N 1
ATOM 726 C CA . GLU A 1 96 ? 14.107 -3.344 11.545 1.00 64.81 96 GLU A CA 1
ATOM 727 C C . GLU A 1 96 ? 14.172 -1.849 11.190 1.00 64.81 96 GLU A C 1
ATOM 729 O O . GLU A 1 96 ? 13.497 -1.015 11.801 1.00 64.81 96 GLU A O 1
ATOM 734 N N . LYS A 1 97 ? 14.976 -1.496 10.182 1.00 66.06 97 LYS A N 1
ATOM 735 C CA . LYS A 1 97 ? 15.134 -0.110 9.714 1.00 66.06 97 LYS A CA 1
ATOM 736 C C . LYS A 1 97 ? 13.864 0.368 9.013 1.00 66.06 97 LYS A C 1
ATOM 738 O O . LYS A 1 97 ? 13.444 1.502 9.220 1.00 66.06 97 LYS A O 1
ATOM 743 N N . TRP A 1 98 ? 13.234 -0.525 8.260 1.00 65.06 98 TRP A N 1
ATOM 744 C CA . TRP A 1 98 ? 11.926 -0.347 7.642 1.00 65.06 98 TRP A CA 1
ATOM 745 C C . TRP A 1 98 ? 10.827 -0.068 8.659 1.00 65.06 98 TRP A C 1
ATOM 747 O O . TRP A 1 98 ? 10.146 0.950 8.568 1.00 65.06 98 TRP A O 1
ATOM 757 N N . VAL A 1 99 ? 10.708 -0.916 9.682 1.00 64.19 99 VAL A N 1
ATOM 758 C CA . VAL A 1 99 ? 9.736 -0.736 10.769 1.00 64.19 99 VAL A CA 1
ATOM 759 C C . VAL A 1 99 ? 9.916 0.625 11.444 1.00 64.19 99 VAL A C 1
ATOM 761 O O . VAL A 1 99 ? 8.937 1.257 11.833 1.00 64.19 99 VAL A O 1
ATOM 764 N N . LYS A 1 100 ? 11.152 1.125 11.556 1.00 66.31 100 LYS A N 1
ATOM 765 C CA . LYS A 1 100 ? 11.405 2.460 12.110 1.00 66.31 100 LYS A CA 1
ATOM 766 C C . LYS A 1 100 ? 10.847 3.586 11.231 1.00 66.31 100 LYS A C 1
ATOM 768 O O . LYS A 1 100 ? 10.265 4.511 11.799 1.00 66.31 100 LYS A O 1
ATOM 773 N N . VAL A 1 101 ? 11.008 3.501 9.906 1.00 62.97 101 VAL A N 1
ATOM 774 C CA . VAL A 1 101 ? 10.430 4.463 8.946 1.00 62.97 101 VAL A CA 1
ATOM 775 C C . VAL A 1 101 ? 8.911 4.460 9.068 1.00 62.97 101 VAL A C 1
ATOM 777 O O . VAL A 1 101 ? 8.332 5.516 9.291 1.00 62.97 101 VAL A O 1
ATOM 780 N N . LEU A 1 102 ? 8.285 3.280 9.059 1.00 64.81 102 LEU A N 1
ATOM 781 C CA . LEU A 1 102 ? 6.829 3.141 9.194 1.00 64.81 102 LEU A CA 1
ATOM 782 C C . LEU A 1 102 ? 6.289 3.688 10.521 1.00 64.81 102 LEU A C 1
ATOM 784 O O . LEU A 1 102 ? 5.195 4.238 10.569 1.00 64.81 102 LEU A O 1
ATOM 788 N N . LYS A 1 103 ? 7.058 3.563 11.609 1.00 63.47 103 LYS A N 1
ATOM 789 C CA . LYS A 1 103 ? 6.642 4.030 12.941 1.00 63.47 103 LYS A CA 1
ATOM 790 C C . LYS A 1 103 ? 6.711 5.545 13.126 1.00 63.47 103 LYS A C 1
ATOM 792 O O . LYS A 1 103 ? 6.019 6.060 13.996 1.00 63.47 103 LYS A O 1
ATOM 797 N N . HIS A 1 104 ? 7.566 6.243 12.379 1.00 65.12 104 HIS A N 1
ATOM 798 C CA . HIS A 1 104 ? 7.839 7.667 12.611 1.00 65.12 104 HIS A CA 1
ATOM 799 C C . HIS A 1 104 ? 7.612 8.556 11.385 1.00 65.12 104 HIS A C 1
ATOM 801 O O . HIS A 1 104 ? 7.863 9.750 11.520 1.00 65.12 104 HIS A O 1
ATOM 807 N N . CYS A 1 105 ? 7.152 7.986 10.256 1.00 63.69 105 CYS A N 1
ATOM 808 C CA . CYS A 1 105 ? 6.786 8.590 8.962 1.00 63.69 105 CYS A CA 1
ATOM 809 C C . CYS A 1 105 ? 6.858 10.125 8.902 1.00 63.69 105 CYS A C 1
ATOM 811 O O . CYS A 1 105 ? 5.847 10.814 8.785 1.00 63.69 105 CYS A O 1
ATOM 813 N N . ASN A 1 106 ? 8.073 10.660 8.967 1.00 74.06 106 ASN A N 1
ATOM 814 C CA . ASN A 1 106 ? 8.359 12.080 8.836 1.00 74.06 106 ASN A CA 1
ATOM 815 C C . ASN A 1 106 ? 9.554 12.257 7.898 1.00 74.06 106 ASN A C 1
ATOM 817 O O . ASN A 1 106 ? 10.333 11.325 7.682 1.00 74.06 106 ASN A O 1
ATOM 821 N N . GLU A 1 107 ? 9.688 13.447 7.318 1.00 74.56 107 GLU A N 1
ATOM 822 C CA . GLU A 1 107 ? 10.689 13.706 6.278 1.00 74.56 107 GLU A CA 1
ATOM 823 C C . GLU A 1 107 ? 12.119 13.382 6.741 1.00 74.56 107 GLU A C 1
ATOM 825 O O . GLU A 1 107 ? 12.888 12.781 5.990 1.00 74.56 107 GLU A O 1
ATOM 830 N N . ASP A 1 108 ? 12.455 13.686 7.998 1.00 80.81 108 ASP A N 1
ATOM 831 C CA . ASP A 1 108 ? 13.780 13.426 8.570 1.00 80.81 108 ASP A CA 1
ATOM 832 C C . ASP A 1 108 ? 14.096 11.928 8.675 1.00 80.81 108 ASP A C 1
ATOM 834 O O . ASP A 1 108 ? 15.206 11.497 8.356 1.00 80.81 108 ASP A O 1
ATOM 838 N N . THR A 1 109 ? 13.129 11.110 9.099 1.00 78.44 109 THR A N 1
ATOM 839 C CA . THR A 1 109 ? 13.314 9.655 9.234 1.00 78.44 109 THR A CA 1
ATOM 840 C C . THR A 1 109 ? 13.390 8.959 7.884 1.00 78.44 109 THR A C 1
ATOM 842 O O . THR A 1 109 ? 14.187 8.031 7.725 1.00 78.44 109 THR A O 1
ATOM 845 N N . ILE A 1 110 ? 12.629 9.436 6.896 1.00 79.00 110 ILE A N 1
ATOM 846 C CA . ILE A 1 110 ? 12.736 8.972 5.510 1.00 79.00 110 ILE A CA 1
ATOM 847 C C . ILE A 1 110 ? 14.119 9.325 4.959 1.00 79.00 110 ILE A C 1
ATOM 849 O O . ILE A 1 110 ? 14.798 8.462 4.405 1.00 79.00 110 ILE A O 1
ATOM 853 N N . LYS A 1 111 ? 14.576 10.566 5.153 1.00 83.62 111 LYS A N 1
ATOM 854 C CA . LYS A 1 111 ? 15.889 11.019 4.686 1.00 83.62 111 LYS A CA 1
ATOM 855 C C . LYS A 1 111 ? 17.037 10.225 5.314 1.00 83.62 111 LYS A C 1
ATOM 857 O O . LYS A 1 111 ? 17.881 9.724 4.579 1.00 83.62 111 LYS A O 1
ATOM 862 N N . ASP A 1 112 ? 17.036 10.039 6.636 1.00 84.44 112 ASP A N 1
ATOM 863 C CA . ASP A 1 112 ? 18.035 9.222 7.347 1.00 84.44 112 ASP A CA 1
ATOM 864 C C . ASP A 1 112 ? 18.079 7.782 6.809 1.00 84.44 112 ASP A C 1
ATOM 866 O O . ASP A 1 112 ? 19.156 7.210 6.625 1.00 84.44 112 ASP A O 1
ATOM 870 N N . PHE A 1 113 ? 16.916 7.194 6.509 1.00 82.19 113 PHE A N 1
ATOM 871 C CA . PHE A 1 113 ? 16.854 5.877 5.882 1.00 82.19 113 PHE A CA 1
ATOM 872 C C . PHE A 1 113 ? 17.461 5.878 4.474 1.00 82.19 113 PHE A C 1
ATOM 874 O O . PHE A 1 113 ? 18.255 4.991 4.161 1.00 82.19 113 PHE A O 1
ATOM 881 N N . MET A 1 114 ? 17.130 6.867 3.638 1.00 85.31 114 MET A N 1
ATOM 882 C CA . MET A 1 114 ? 17.653 6.964 2.272 1.00 85.31 114 MET A CA 1
ATOM 883 C C . MET A 1 114 ? 19.165 7.188 2.244 1.00 85.31 114 MET A C 1
ATOM 885 O O . MET A 1 114 ? 19.863 6.530 1.474 1.00 85.31 114 MET A O 1
ATOM 889 N N . ASP A 1 115 ? 19.685 8.063 3.103 1.00 87.12 115 ASP A N 1
ATOM 890 C CA . ASP A 1 115 ? 21.122 8.320 3.226 1.00 87.12 115 ASP A CA 1
ATOM 891 C C . ASP A 1 115 ? 21.866 7.044 3.641 1.00 87.12 115 ASP A C 1
ATOM 893 O O . ASP A 1 115 ? 22.890 6.687 3.052 1.00 87.12 115 ASP A O 1
ATOM 897 N N . LYS A 1 116 ? 21.298 6.285 4.588 1.00 84.00 116 LYS A N 1
ATOM 898 C CA . LYS A 1 116 ? 21.829 4.974 4.975 1.00 84.00 116 LYS A CA 1
ATOM 899 C C . LYS A 1 116 ? 21.780 3.979 3.829 1.00 84.00 116 LYS A C 1
ATOM 901 O O . LYS A 1 116 ? 22.796 3.342 3.571 1.00 84.00 116 LYS A O 1
ATOM 906 N N . LEU A 1 117 ? 20.650 3.856 3.135 1.00 83.31 117 LEU A N 1
ATOM 907 C CA . LEU A 1 117 ? 20.497 2.943 2.002 1.00 83.31 117 LEU A CA 1
ATOM 908 C C . LEU A 1 117 ? 21.530 3.242 0.904 1.00 83.31 117 LEU A C 1
ATOM 910 O O . LEU A 1 117 ? 22.158 2.321 0.391 1.00 83.31 117 LEU A O 1
ATOM 914 N N . ASN A 1 118 ? 21.766 4.523 0.608 1.00 84.38 118 ASN A N 1
ATOM 915 C CA . ASN A 1 118 ? 22.769 4.969 -0.362 1.00 84.38 118 ASN A CA 1
ATOM 916 C C . ASN A 1 118 ? 24.215 4.664 0.075 1.00 84.38 118 ASN A C 1
ATOM 918 O O . ASN A 1 118 ? 25.097 4.574 -0.775 1.00 84.38 118 ASN A O 1
ATOM 922 N N . SER A 1 119 ? 24.468 4.511 1.379 1.00 85.62 119 SER A N 1
ATOM 923 C CA . SER A 1 119 ? 25.787 4.157 1.929 1.00 85.62 119 SER A CA 1
ATOM 924 C C . SER A 1 119 ? 26.049 2.648 2.034 1.00 85.62 119 SER A C 1
ATOM 926 O O . SER A 1 119 ? 27.166 2.247 2.354 1.00 85.62 119 SER A O 1
ATOM 928 N N . MET A 1 120 ? 25.039 1.803 1.801 1.00 83.38 120 MET A N 1
ATOM 929 C CA . MET A 1 120 ? 25.185 0.346 1.878 1.00 83.38 120 MET A CA 1
ATOM 930 C C . MET A 1 120 ? 25.851 -0.213 0.617 1.00 83.38 120 MET A C 1
ATOM 932 O O . MET A 1 120 ? 25.557 0.213 -0.498 1.00 83.38 120 MET A O 1
ATOM 936 N N . GLU A 1 121 ? 26.692 -1.237 0.783 1.00 83.62 121 GLU A N 1
ATOM 937 C CA . GLU A 1 121 ? 27.282 -2.000 -0.327 1.00 83.62 121 GLU A CA 1
ATOM 938 C C . GLU A 1 121 ? 26.268 -2.997 -0.919 1.00 83.62 121 GLU A C 1
ATOM 940 O O . GLU A 1 121 ? 26.441 -4.213 -0.869 1.00 83.62 121 GLU A O 1
ATOM 945 N N . ILE A 1 122 ? 25.170 -2.476 -1.469 1.00 82.75 122 ILE A N 1
ATOM 946 C CA . ILE A 1 122 ? 24.172 -3.252 -2.213 1.00 82.75 122 ILE A CA 1
ATOM 947 C C . ILE A 1 122 ? 24.226 -2.895 -3.696 1.00 82.75 122 ILE A C 1
ATOM 949 O O . ILE A 1 122 ? 24.591 -1.785 -4.085 1.00 82.75 122 ILE A O 1
ATOM 953 N N . ASN A 1 123 ? 23.859 -3.846 -4.555 1.00 88.06 123 ASN A N 1
ATOM 954 C CA . ASN A 1 123 ? 23.824 -3.586 -5.989 1.00 88.06 123 ASN A CA 1
ATOM 955 C C . ASN A 1 123 ? 22.704 -2.580 -6.343 1.00 88.06 123 ASN A C 1
ATOM 957 O O . ASN A 1 123 ? 21.723 -2.415 -5.613 1.00 88.06 123 ASN A O 1
ATOM 961 N N . GLN A 1 124 ? 22.837 -1.928 -7.501 1.00 88.62 124 GLN A N 1
ATOM 962 C CA . GLN A 1 124 ? 21.900 -0.894 -7.950 1.00 88.62 124 GLN A CA 1
ATOM 963 C C . GLN A 1 124 ? 20.452 -1.394 -8.056 1.00 88.62 124 GLN A C 1
ATOM 965 O O . GLN A 1 124 ? 19.531 -0.643 -7.741 1.00 88.62 124 GLN A O 1
ATOM 970 N N . LYS A 1 125 ? 20.243 -2.644 -8.491 1.00 90.06 125 LYS A N 1
ATOM 971 C CA . LYS A 1 125 ? 18.905 -3.237 -8.596 1.00 90.06 125 LYS A CA 1
ATOM 972 C C . LYS A 1 125 ? 18.254 -3.296 -7.214 1.00 90.06 125 LYS A C 1
ATOM 974 O O . LYS A 1 125 ? 17.210 -2.689 -7.023 1.00 90.06 125 LYS A O 1
ATOM 979 N N . ASN A 1 126 ? 18.912 -3.920 -6.240 1.00 85.50 126 ASN A N 1
ATOM 980 C CA . ASN A 1 126 ? 18.403 -4.058 -4.874 1.00 85.50 126 ASN A CA 1
ATOM 981 C C . ASN A 1 126 ? 18.148 -2.690 -4.222 1.00 85.50 126 ASN A C 1
ATOM 983 O O . ASN A 1 126 ? 17.151 -2.512 -3.527 1.00 85.50 126 ASN A O 1
ATOM 987 N N . MET A 1 127 ? 19.019 -1.706 -4.477 1.00 88.12 127 MET A N 1
ATOM 988 C CA . MET A 1 127 ? 18.831 -0.334 -3.997 1.00 88.12 127 MET A CA 1
ATOM 989 C C . MET A 1 127 ? 17.546 0.294 -4.551 1.00 88.12 127 MET A C 1
ATOM 991 O O . MET A 1 127 ? 16.770 0.872 -3.791 1.00 88.12 127 MET A O 1
ATOM 995 N N . LEU A 1 128 ? 17.311 0.172 -5.861 1.00 91.50 128 LEU A N 1
ATOM 996 C CA . LEU A 1 128 ? 16.100 0.683 -6.504 1.00 91.50 128 LEU A CA 1
ATOM 997 C C . LEU A 1 128 ? 14.846 -0.053 -6.027 1.00 91.50 128 LEU A C 1
ATOM 999 O O . LEU A 1 128 ? 13.832 0.597 -5.800 1.00 91.50 128 LEU A O 1
ATOM 1003 N N . GLU A 1 129 ? 14.908 -1.375 -5.841 1.00 89.06 129 GLU A N 1
ATOM 1004 C CA . GLU A 1 129 ? 13.786 -2.151 -5.298 1.00 89.06 129 GLU A CA 1
ATOM 1005 C C . GLU A 1 129 ? 13.435 -1.669 -3.889 1.00 89.06 129 GLU A C 1
ATOM 1007 O O . GLU A 1 129 ? 12.291 -1.303 -3.636 1.00 89.06 129 GLU A O 1
ATOM 1012 N N . CYS A 1 130 ? 14.421 -1.562 -2.992 1.00 84.38 130 CYS A N 1
ATOM 1013 C CA . CYS A 1 130 ? 14.203 -1.067 -1.632 1.00 84.38 130 CYS A CA 1
ATOM 1014 C C . CYS A 1 130 ? 13.594 0.337 -1.623 1.00 84.38 130 CYS A C 1
ATOM 1016 O O . CYS A 1 130 ? 12.617 0.587 -0.918 1.00 84.38 130 CYS A O 1
ATOM 1018 N N . ARG A 1 131 ? 14.148 1.256 -2.419 1.00 88.81 131 ARG A N 1
ATOM 1019 C CA . ARG A 1 131 ? 13.691 2.645 -2.453 1.00 88.81 131 ARG A CA 1
ATOM 1020 C C . ARG A 1 131 ? 12.280 2.776 -3.035 1.00 88.81 131 ARG A C 1
ATOM 1022 O O . ARG A 1 131 ? 11.453 3.467 -2.444 1.00 88.81 131 ARG A O 1
ATOM 1029 N N . ALA A 1 132 ? 11.982 2.053 -4.116 1.00 90.44 132 ALA A N 1
ATOM 1030 C CA . ALA A 1 132 ? 10.651 2.008 -4.714 1.00 90.44 132 ALA A CA 1
ATOM 1031 C C . ALA A 1 132 ? 9.590 1.520 -3.721 1.00 90.44 132 ALA A C 1
ATOM 1033 O O . ALA A 1 132 ? 8.534 2.140 -3.608 1.00 90.44 132 ALA A O 1
ATOM 1034 N N . LYS A 1 133 ? 9.885 0.453 -2.964 1.00 84.25 133 LYS A N 1
ATOM 1035 C CA . LYS A 1 133 ? 8.982 -0.042 -1.918 1.00 84.25 133 LYS A CA 1
ATOM 1036 C C . LYS A 1 133 ? 8.739 1.025 -0.847 1.00 84.25 133 LYS A C 1
ATOM 1038 O O . LYS A 1 133 ? 7.601 1.202 -0.425 1.00 84.25 133 LYS A O 1
ATOM 1043 N N . VAL A 1 134 ? 9.792 1.717 -0.382 1.00 80.44 134 VAL A N 1
ATOM 1044 C CA . VAL A 1 134 ? 9.649 2.702 0.707 1.00 80.44 134 VAL A CA 1
ATOM 1045 C C . VAL A 1 134 ? 8.747 3.820 0.238 1.00 80.44 134 VAL A C 1
ATOM 1047 O O . VAL A 1 134 ? 7.765 4.123 0.904 1.00 80.44 134 VAL A O 1
ATOM 1050 N N . TYR A 1 135 ? 9.055 4.378 -0.932 1.00 86.75 135 TYR A N 1
ATOM 1051 C CA . TYR A 1 135 ? 8.262 5.433 -1.536 1.00 86.75 135 TYR A CA 1
ATOM 1052 C C . TYR A 1 135 ? 6.812 5.014 -1.776 1.00 86.75 135 TYR A C 1
ATOM 1054 O O . TYR A 1 135 ? 5.912 5.805 -1.515 1.00 86.75 135 TYR A O 1
ATOM 1062 N N . PHE A 1 136 ? 6.573 3.772 -2.202 1.00 85.06 136 PHE A N 1
ATOM 1063 C CA . PHE A 1 136 ? 5.225 3.230 -2.336 1.00 85.06 136 PHE A CA 1
ATOM 1064 C C . PHE A 1 136 ? 4.473 3.239 -0.999 1.00 85.06 136 PHE A C 1
ATOM 1066 O O . PHE A 1 136 ? 3.372 3.776 -0.926 1.00 85.06 136 PHE A O 1
ATOM 1073 N N . ILE A 1 137 ? 5.080 2.710 0.068 1.00 77.00 137 ILE A N 1
ATOM 1074 C CA . ILE A 1 137 ? 4.409 2.566 1.368 1.00 77.00 137 ILE A CA 1
ATOM 1075 C C . ILE A 1 137 ? 4.144 3.921 2.037 1.00 77.00 137 ILE A C 1
ATOM 1077 O O . ILE A 1 137 ? 3.103 4.101 2.662 1.00 77.00 137 ILE A O 1
ATOM 1081 N N . ILE A 1 138 ? 5.042 4.897 1.884 1.00 75.56 138 ILE A N 1
ATOM 1082 C CA . ILE A 1 138 ? 4.827 6.247 2.435 1.00 75.56 138 ILE A CA 1
ATOM 1083 C C . ILE A 1 138 ? 3.935 7.133 1.545 1.00 7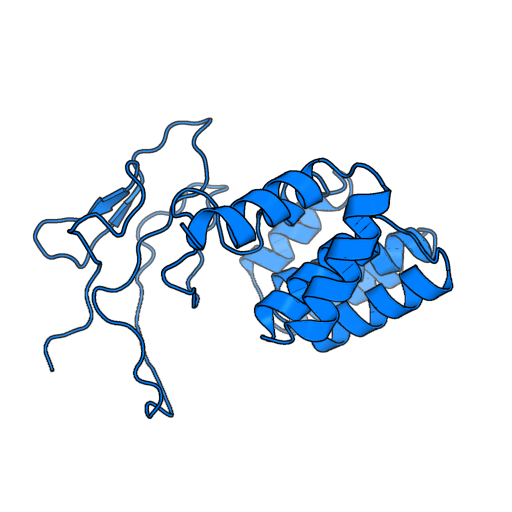5.56 138 ILE A C 1
ATOM 1085 O O . ILE A 1 138 ? 3.742 8.306 1.855 1.00 75.56 138 ILE A O 1
ATOM 1089 N N . GLY A 1 139 ? 3.421 6.613 0.425 1.00 77.88 139 GLY A N 1
ATOM 1090 C CA . GLY A 1 139 ? 2.565 7.358 -0.504 1.00 77.88 139 GLY A CA 1
ATOM 1091 C C . GLY A 1 139 ? 3.299 8.330 -1.440 1.00 77.88 139 GLY A C 1
ATOM 1092 O O . GLY A 1 139 ? 2.662 9.081 -2.180 1.00 77.88 139 GLY A O 1
ATOM 1093 N N . SER A 1 140 ? 4.634 8.311 -1.467 1.00 85.88 140 SER A N 1
ATOM 1094 C CA . SER A 1 140 ? 5.481 9.056 -2.414 1.00 85.88 140 SER A CA 1
ATOM 1095 C C . SER A 1 140 ? 5.496 8.375 -3.788 1.00 85.88 140 SER A C 1
ATOM 1097 O O . SER A 1 140 ? 6.511 7.886 -4.285 1.00 85.88 140 SER A O 1
ATOM 1099 N N . TYR A 1 141 ? 4.326 8.298 -4.418 1.00 89.88 141 TYR A N 1
ATOM 1100 C CA . TYR A 1 141 ? 4.118 7.495 -5.621 1.00 89.88 141 TYR A CA 1
ATOM 1101 C C . TYR A 1 141 ? 4.947 7.949 -6.827 1.00 89.88 141 TYR A C 1
ATOM 1103 O O . TYR A 1 141 ? 5.324 7.120 -7.649 1.00 89.88 141 TYR A O 1
ATOM 1111 N N . LYS A 1 142 ? 5.266 9.242 -6.954 1.00 94.75 142 LYS A N 1
ATOM 1112 C CA . LYS A 1 142 ? 6.072 9.744 -8.082 1.00 94.75 142 LYS A CA 1
ATOM 1113 C C . LYS A 1 142 ? 7.497 9.199 -8.021 1.00 94.75 142 LYS A C 1
ATOM 1115 O O . LYS A 1 142 ? 8.005 8.680 -9.011 1.00 94.75 142 LYS A O 1
ATOM 1120 N N . GLU A 1 143 ? 8.101 9.260 -6.846 1.00 94.25 143 GLU A N 1
ATOM 1121 C CA . GLU A 1 143 ? 9.436 8.752 -6.573 1.00 94.25 143 GLU A CA 1
ATOM 1122 C C . GLU A 1 143 ? 9.481 7.222 -6.698 1.00 94.25 143 GLU A C 1
ATOM 1124 O O . GLU A 1 143 ? 10.423 6.675 -7.278 1.00 94.25 143 GLU A O 1
ATOM 1129 N N . ALA A 1 144 ? 8.423 6.531 -6.250 1.00 94.00 144 ALA A N 1
ATOM 1130 C CA . ALA A 1 144 ? 8.265 5.096 -6.473 1.00 94.00 144 ALA A CA 1
ATOM 1131 C C . ALA A 1 144 ? 8.252 4.764 -7.976 1.00 94.00 144 ALA A C 1
ATOM 1133 O O . ALA A 1 144 ? 9.032 3.927 -8.434 1.00 94.00 144 ALA A O 1
ATOM 1134 N N . LEU A 1 145 ? 7.421 5.455 -8.768 1.00 97.50 145 LEU A N 1
ATOM 1135 C CA . LEU A 1 145 ? 7.340 5.261 -10.220 1.00 97.50 145 LEU A CA 1
ATOM 1136 C C . LEU A 1 145 ? 8.683 5.506 -10.915 1.00 97.50 145 LEU A C 1
ATOM 1138 O O . LEU A 1 145 ? 9.039 4.755 -11.825 1.00 97.50 145 LEU A O 1
ATOM 1142 N N . ASP A 1 146 ? 9.440 6.523 -10.503 1.00 97.88 146 ASP A N 1
ATOM 1143 C CA . ASP A 1 146 ? 10.747 6.831 -11.088 1.00 97.88 146 ASP A CA 1
ATOM 1144 C C . ASP A 1 146 ? 11.740 5.679 -10.929 1.00 97.88 146 ASP A C 1
ATOM 1146 O O . ASP A 1 146 ? 12.463 5.339 -11.873 1.00 97.88 146 ASP A O 1
ATOM 1150 N N . ASP A 1 147 ? 11.767 5.042 -9.763 1.00 96.88 147 ASP A N 1
ATOM 1151 C CA . ASP A 1 147 ? 12.646 3.902 -9.516 1.00 96.88 147 ASP A CA 1
ATOM 1152 C C . ASP A 1 147 ? 12.171 2.624 -10.183 1.00 96.88 147 ASP A C 1
ATOM 1154 O O . ASP A 1 147 ? 12.979 1.914 -10.784 1.00 96.88 147 ASP A O 1
ATOM 1158 N N . LEU A 1 148 ? 10.864 2.374 -10.183 1.00 96.88 148 LEU A N 1
ATOM 1159 C CA . LEU A 1 148 ? 10.264 1.251 -10.903 1.00 96.88 148 LEU A CA 1
ATOM 1160 C C . LEU A 1 148 ? 10.520 1.361 -12.411 1.00 96.88 148 LEU A C 1
ATOM 1162 O O . LEU A 1 148 ? 10.828 0.372 -13.075 1.00 96.88 148 LEU A O 1
ATOM 1166 N N . ASN A 1 149 ? 10.490 2.576 -12.963 1.00 98.06 149 ASN A N 1
ATOM 1167 C CA . ASN A 1 149 ? 10.854 2.830 -14.354 1.00 98.06 149 ASN A CA 1
ATOM 1168 C C . ASN A 1 149 ? 12.342 2.580 -14.626 1.00 98.06 149 ASN A C 1
ATOM 1170 O O . ASN A 1 149 ? 12.681 2.076 -15.698 1.00 98.06 149 ASN A O 1
ATOM 1174 N N . LYS A 1 150 ? 13.243 2.912 -13.691 1.00 97.88 150 LYS A N 1
ATOM 1175 C CA . LYS A 1 150 ? 14.673 2.567 -13.811 1.00 97.88 150 LYS A CA 1
ATOM 1176 C C . LYS A 1 150 ? 14.874 1.053 -13.760 1.00 97.88 150 LYS A C 1
ATOM 1178 O O . LYS A 1 150 ? 15.590 0.526 -14.607 1.00 97.88 150 LYS A O 1
ATOM 1183 N N . LEU A 1 151 ? 14.190 0.355 -12.852 1.00 96.31 151 LEU A N 1
ATOM 1184 C CA . LEU A 1 151 ? 14.218 -1.106 -12.766 1.00 96.31 151 LEU A CA 1
ATOM 1185 C C . LEU A 1 151 ? 13.764 -1.758 -14.071 1.00 96.31 151 LEU A C 1
ATOM 1187 O O . LEU A 1 151 ? 14.455 -2.631 -14.578 1.00 96.31 151 LEU A O 1
ATOM 1191 N N . LEU A 1 152 ? 12.678 -1.279 -14.680 1.00 96.38 152 LEU A N 1
ATOM 1192 C CA . LEU A 1 152 ? 12.193 -1.800 -15.963 1.00 96.38 152 LEU A CA 1
ATOM 1193 C C . LEU A 1 152 ? 13.080 -1.422 -17.159 1.00 96.38 152 LEU A C 1
ATOM 1195 O O . LEU A 1 152 ? 12.979 -2.044 -18.208 1.00 96.38 152 LEU A O 1
ATOM 1199 N N . LYS A 1 153 ? 13.965 -0.426 -17.040 1.00 97.38 153 LYS A N 1
ATOM 1200 C CA . LYS A 1 153 ? 15.021 -0.198 -18.044 1.00 97.38 153 LYS A CA 1
ATOM 1201 C C . LYS A 1 153 ? 16.174 -1.192 -17.894 1.00 97.38 153 LYS A C 1
ATOM 1203 O O . LYS A 1 153 ? 16.805 -1.523 -18.891 1.00 97.38 153 LYS A O 1
ATOM 1208 N N . MET A 1 154 ? 16.457 -1.640 -16.669 1.00 94.56 154 MET A N 1
ATOM 1209 C CA . MET A 1 154 ? 17.499 -2.632 -16.377 1.00 94.56 154 MET A CA 1
ATOM 1210 C C . MET A 1 154 ? 17.027 -4.057 -16.684 1.00 94.56 154 MET A C 1
ATOM 1212 O O . MET A 1 154 ? 17.758 -4.847 -17.273 1.00 94.56 154 MET A O 1
ATOM 1216 N N . GLU A 1 155 ? 15.797 -4.376 -16.294 1.00 93.69 155 GLU A N 1
ATOM 1217 C CA . GLU A 1 155 ? 15.158 -5.671 -16.468 1.00 93.69 155 GLU A CA 1
ATOM 1218 C C . GLU A 1 155 ? 13.722 -5.445 -16.943 1.00 93.69 155 GLU A C 1
ATOM 1220 O O . GLU A 1 155 ? 12.798 -5.273 -16.147 1.00 93.69 155 GLU A O 1
ATOM 1225 N N . GLU A 1 156 ? 13.540 -5.456 -18.267 1.00 90.62 156 GLU A N 1
ATOM 1226 C CA . GLU A 1 156 ? 12.281 -5.081 -18.922 1.00 90.62 156 GLU A CA 1
ATOM 1227 C C . GLU A 1 156 ? 11.059 -5.766 -18.318 1.00 90.62 156 GLU A C 1
ATOM 1229 O O . GLU A 1 156 ? 10.018 -5.133 -18.178 1.00 90.62 156 GLU A O 1
ATOM 1234 N N . ASN A 1 157 ? 11.176 -7.035 -17.932 1.00 87.56 157 ASN A N 1
ATOM 1235 C CA . ASN A 1 157 ? 10.067 -7.834 -17.425 1.00 87.56 157 ASN A CA 1
ATOM 1236 C C . ASN A 1 157 ? 10.254 -8.258 -15.962 1.00 87.56 157 ASN A C 1
ATOM 1238 O O . ASN A 1 157 ? 9.802 -9.343 -15.595 1.00 87.56 157 ASN A O 1
ATOM 1242 N N . SER A 1 158 ? 10.901 -7.414 -15.151 1.00 90.94 158 SER A N 1
ATOM 1243 C CA . SER A 1 158 ? 10.974 -7.603 -13.699 1.00 90.94 158 SER A CA 1
ATOM 1244 C C . SER A 1 158 ? 9.561 -7.698 -13.114 1.00 90.94 158 SER A C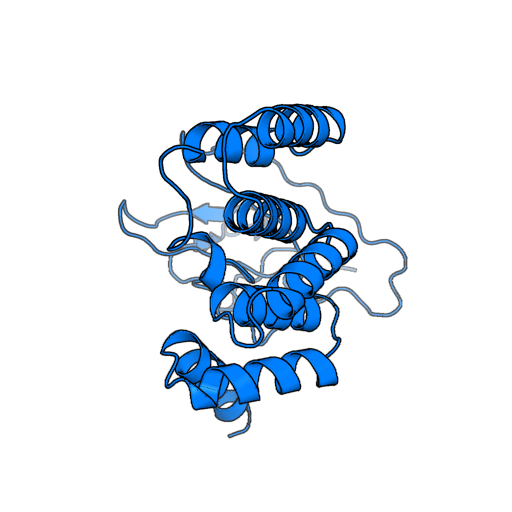 1
ATOM 1246 O O . SER A 1 158 ? 8.797 -6.731 -13.157 1.00 90.94 158 SER A O 1
ATOM 1248 N N . VAL A 1 159 ? 9.210 -8.873 -12.580 1.00 90.62 159 VAL A N 1
ATOM 1249 C CA . VAL A 1 159 ? 7.904 -9.125 -11.940 1.00 90.62 159 VAL A CA 1
ATOM 1250 C C . VAL A 1 159 ? 7.690 -8.146 -10.790 1.00 90.62 159 VAL A C 1
ATOM 1252 O O . VAL A 1 159 ? 6.638 -7.517 -10.714 1.00 90.62 159 VAL A O 1
ATOM 1255 N N . PHE A 1 160 ? 8.726 -7.952 -9.972 1.00 89.56 160 PHE A N 1
ATOM 1256 C CA . PHE A 1 160 ? 8.757 -6.975 -8.892 1.00 89.56 160 PHE A CA 1
ATOM 1257 C C . PHE A 1 160 ? 8.349 -5.576 -9.377 1.00 89.56 160 PHE A C 1
ATOM 1259 O O . PHE A 1 160 ? 7.373 -4.992 -8.901 1.00 89.56 160 PHE A O 1
ATOM 1266 N N . ALA A 1 161 ? 9.063 -5.055 -10.379 1.00 93.56 161 ALA A N 1
ATOM 1267 C CA . ALA A 1 161 ? 8.841 -3.692 -10.833 1.00 93.56 161 ALA A CA 1
ATOM 1268 C C . ALA A 1 161 ? 7.469 -3.530 -11.504 1.00 93.56 161 ALA A C 1
ATOM 1270 O O . ALA A 1 161 ? 6.820 -2.503 -11.333 1.00 93.56 161 ALA A O 1
ATOM 1271 N N . LEU A 1 162 ? 6.994 -4.549 -12.228 1.00 94.19 162 LEU A N 1
ATOM 1272 C CA . LEU A 1 162 ? 5.659 -4.543 -12.826 1.00 94.19 162 LEU A CA 1
ATOM 1273 C C . LEU A 1 162 ? 4.543 -4.561 -11.774 1.00 94.19 162 LEU A C 1
ATOM 1275 O O . LEU A 1 162 ? 3.583 -3.809 -11.927 1.00 94.19 162 LEU A O 1
ATOM 1279 N N . ARG A 1 163 ? 4.660 -5.374 -10.713 1.00 91.06 163 ARG A N 1
ATOM 1280 C CA . ARG A 1 163 ? 3.659 -5.447 -9.633 1.00 91.06 163 ARG A CA 1
ATOM 1281 C C . ARG A 1 163 ? 3.529 -4.109 -8.908 1.00 91.06 163 ARG A C 1
ATOM 1283 O O . ARG A 1 163 ? 2.450 -3.520 -8.905 1.00 91.06 163 ARG A O 1
ATOM 1290 N N . TYR A 1 164 ? 4.636 -3.573 -8.392 1.00 90.75 164 TYR A N 1
ATOM 1291 C CA . TYR A 1 164 ? 4.621 -2.292 -7.678 1.00 90.75 164 TYR A CA 1
ATOM 1292 C C . TYR A 1 164 ? 4.199 -1.126 -8.570 1.00 90.75 164 TYR A C 1
ATOM 1294 O O . TYR A 1 164 ? 3.497 -0.225 -8.112 1.00 90.75 164 TYR A O 1
ATOM 1302 N N . ARG A 1 165 ? 4.573 -1.124 -9.857 1.00 95.44 165 ARG A N 1
ATOM 1303 C CA . ARG A 1 165 ? 4.183 -0.039 -10.766 1.00 95.44 165 ARG A CA 1
ATOM 1304 C C . ARG A 1 165 ? 2.703 -0.111 -11.126 1.00 95.44 165 ARG A C 1
ATOM 1306 O O . ARG A 1 165 ? 2.040 0.924 -11.138 1.00 95.44 165 ARG A O 1
ATOM 1313 N N . ARG A 1 166 ? 2.169 -1.320 -11.338 1.00 93.62 166 ARG A N 1
ATOM 1314 C CA . ARG A 1 166 ? 0.731 -1.559 -11.522 1.00 93.62 166 ARG A CA 1
ATOM 1315 C C . ARG A 1 166 ? -0.069 -1.017 -10.346 1.00 93.62 166 ARG A C 1
ATOM 1317 O O . ARG A 1 166 ? -1.065 -0.330 -10.571 1.00 93.62 166 ARG A O 1
ATOM 1324 N N . GLU A 1 167 ? 0.368 -1.325 -9.129 1.00 88.00 167 GLU A N 1
ATOM 1325 C CA . GLU A 1 167 ? -0.312 -0.912 -7.901 1.00 88.00 167 GLU A CA 1
ATOM 1326 C C . GLU A 1 167 ? -0.216 0.588 -7.685 1.00 88.00 167 GLU A C 1
ATOM 1328 O O . GLU A 1 167 ? -1.221 1.244 -7.443 1.00 88.00 167 GLU A O 1
ATOM 1333 N N . THR A 1 168 ? 0.972 1.158 -7.890 1.00 90.06 168 THR A N 1
ATOM 1334 C CA . THR A 1 168 ? 1.158 2.609 -7.831 1.00 90.06 168 THR A CA 1
ATOM 1335 C C . THR A 1 168 ? 0.225 3.324 -8.811 1.00 90.06 168 THR A C 1
ATOM 1337 O O . THR A 1 168 ? -0.433 4.293 -8.447 1.00 90.06 168 THR A O 1
ATOM 1340 N N . TYR A 1 169 ? 0.111 2.834 -10.050 1.00 92.44 169 TYR A N 1
ATOM 1341 C CA . TYR A 1 169 ? -0.833 3.399 -11.015 1.00 92.44 169 TYR A CA 1
ATOM 1342 C C . TYR A 1 169 ? -2.295 3.182 -10.620 1.00 92.44 169 TYR A C 1
ATOM 1344 O O . TYR A 1 169 ? -3.111 4.062 -10.869 1.00 92.44 169 TYR A O 1
ATOM 1352 N N . PHE A 1 170 ? -2.635 2.047 -10.009 1.00 85.81 170 PHE A N 1
ATOM 1353 C CA . PHE A 1 170 ? -3.984 1.796 -9.505 1.00 85.81 170 PHE A CA 1
ATOM 1354 C C . PHE A 1 170 ? -4.363 2.804 -8.409 1.00 85.81 170 PHE A C 1
ATOM 1356 O O . PHE A 1 170 ? -5.400 3.452 -8.521 1.00 85.81 170 PHE A O 1
ATOM 1363 N N . LEU A 1 171 ? -3.479 3.023 -7.429 1.00 81.50 171 LEU A N 1
ATOM 1364 C CA . LEU A 1 171 ? -3.661 3.998 -6.344 1.00 81.50 171 LEU A CA 1
ATOM 1365 C C . LEU A 1 171 ? -3.717 5.451 -6.840 1.00 81.50 171 LEU A C 1
ATOM 1367 O O . LEU A 1 171 ? -4.356 6.295 -6.219 1.00 81.50 171 LEU A O 1
ATOM 1371 N N . LEU A 1 172 ? -3.075 5.747 -7.972 1.00 83.06 172 LEU A N 1
ATOM 1372 C CA . LEU A 1 172 ? -3.160 7.041 -8.655 1.00 83.06 172 LEU A CA 1
ATOM 1373 C C . LEU A 1 172 ? -4.376 7.168 -9.593 1.00 83.06 172 LEU A C 1
ATOM 1375 O O . LEU A 1 172 ? -4.492 8.169 -10.296 1.00 83.06 172 LEU A O 1
ATOM 1379 N N . CYS A 1 173 ? -5.263 6.169 -9.648 1.00 82.12 173 CYS A N 1
ATOM 1380 C CA . CYS A 1 173 ? -6.391 6.091 -10.585 1.00 82.12 173 CYS A CA 1
ATOM 1381 C C . CYS A 1 173 ? -5.986 6.106 -12.079 1.00 82.12 173 CYS A C 1
ATOM 1383 O O . CYS A 1 173 ? -6.802 6.364 -12.966 1.00 82.12 173 CYS A O 1
ATOM 1385 N N . GLU A 1 174 ? -4.739 5.756 -12.393 1.00 87.06 174 GLU A N 1
ATOM 1386 C CA . GLU A 1 174 ? -4.165 5.686 -13.742 1.00 87.06 174 GLU A CA 1
ATOM 1387 C C . GLU A 1 174 ? -4.429 4.311 -14.379 1.00 87.06 174 GLU A C 1
ATOM 1389 O O . GLU A 1 174 ? -3.531 3.504 -14.659 1.00 87.06 174 GLU A O 1
ATOM 1394 N N . GLN A 1 175 ? -5.711 4.024 -14.615 1.00 86.94 175 GLN A N 1
ATOM 1395 C CA . GLN A 1 175 ? -6.181 2.681 -14.966 1.00 86.94 175 GLN A CA 1
ATOM 1396 C C . GLN A 1 175 ? -5.577 2.124 -16.259 1.00 86.94 175 GLN A C 1
ATOM 1398 O O . GLN A 1 175 ? -5.398 0.912 -16.400 1.00 86.94 175 GLN A O 1
ATOM 1403 N N . LYS A 1 176 ? -5.246 2.976 -17.233 1.00 93.81 176 LYS A N 1
ATOM 1404 C CA . LYS A 1 176 ? -4.670 2.525 -18.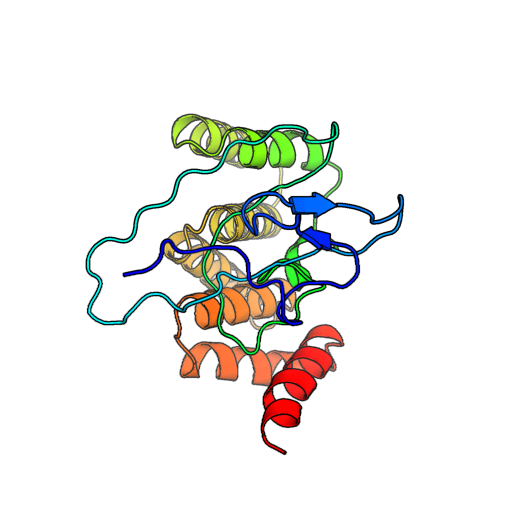507 1.00 93.81 176 LYS A CA 1
ATOM 1405 C C . LYS A 1 176 ? -3.276 1.921 -18.302 1.00 93.81 176 LYS A C 1
ATOM 1407 O O . LYS A 1 176 ? -2.991 0.860 -18.858 1.00 93.81 176 LYS A O 1
ATOM 1412 N N . GLN A 1 177 ? -2.431 2.576 -17.513 1.00 95.81 177 GLN A N 1
ATOM 1413 C CA . GLN A 1 177 ? -1.067 2.151 -17.216 1.00 95.81 177 GLN A CA 1
ATOM 1414 C C . GLN A 1 177 ? -1.083 0.934 -16.285 1.00 95.81 177 GLN A C 1
ATOM 1416 O O . GLN A 1 177 ? -0.410 -0.055 -16.573 1.00 95.81 177 GLN A O 1
ATOM 1421 N N . SER A 1 178 ? -1.936 0.957 -15.254 1.00 92.38 178 SER A N 1
ATOM 1422 C CA . SER A 1 178 ? -2.131 -0.180 -14.345 1.00 92.38 178 SER A CA 1
ATOM 1423 C C . SER A 1 178 ? -2.524 -1.458 -15.107 1.00 92.38 178 SER A C 1
ATOM 1425 O O . SER A 1 178 ? -1.865 -2.494 -14.999 1.00 92.38 178 SER A O 1
ATOM 1427 N N . ASN A 1 179 ? -3.522 -1.372 -15.995 1.00 91.69 179 ASN A N 1
ATOM 1428 C CA . ASN A 1 179 ? -3.951 -2.505 -16.822 1.00 91.69 179 ASN A CA 1
ATOM 1429 C C . ASN A 1 179 ? -2.892 -2.958 -17.841 1.00 91.69 179 ASN A C 1
ATOM 1431 O O . ASN A 1 179 ? -2.875 -4.125 -18.240 1.00 91.69 179 ASN A O 1
ATOM 1435 N N . ALA A 1 180 ? -2.025 -2.055 -18.306 1.00 95.25 180 ALA A N 1
ATOM 1436 C CA . ALA A 1 180 ? -0.935 -2.415 -19.206 1.00 95.25 180 ALA A CA 1
ATOM 1437 C C . ALA A 1 180 ? 0.103 -3.294 -18.495 1.00 95.25 180 ALA A C 1
ATOM 1439 O O . ALA A 1 180 ? 0.515 -4.310 -19.058 1.00 95.25 180 ALA A O 1
ATOM 1440 N N . ASP A 1 181 ? 0.473 -2.953 -17.261 1.00 95.31 181 ASP A N 1
ATOM 1441 C CA . ASP A 1 181 ? 1.406 -3.752 -16.464 1.00 95.31 181 ASP A CA 1
ATOM 1442 C C . ASP A 1 181 ? 0.785 -5.080 -16.012 1.00 95.31 181 ASP A C 1
ATOM 1444 O O . ASP A 1 181 ? 1.437 -6.120 -16.133 1.00 95.31 181 ASP A O 1
ATOM 1448 N N . LEU A 1 182 ? -0.504 -5.095 -15.644 1.00 91.94 182 LEU A N 1
ATOM 1449 C CA . LEU A 1 182 ? -1.234 -6.334 -15.345 1.00 91.94 182 LEU A CA 1
ATOM 1450 C C . LEU A 1 182 ? -1.184 -7.326 -16.520 1.00 91.94 182 LEU A C 1
ATOM 1452 O O . LEU A 1 182 ? -0.857 -8.496 -16.343 1.00 91.94 182 LEU A O 1
ATOM 1456 N N . LYS A 1 183 ? -1.411 -6.858 -17.754 1.00 94.19 183 LYS A N 1
ATOM 1457 C CA . LYS A 1 183 ? -1.304 -7.704 -18.959 1.00 94.19 183 LYS A CA 1
ATOM 1458 C C . LYS A 1 183 ? 0.092 -8.287 -19.164 1.00 94.19 183 LYS A C 1
ATOM 1460 O O . LYS A 1 183 ? 0.222 -9.348 -19.770 1.00 94.19 183 LYS A O 1
ATOM 1465 N N . ARG A 1 184 ? 1.143 -7.588 -18.731 1.00 94.50 184 ARG A N 1
ATOM 1466 C CA . ARG A 1 184 ? 2.524 -8.083 -18.824 1.00 94.50 184 ARG A CA 1
ATOM 1467 C C . ARG A 1 184 ? 2.794 -9.146 -17.766 1.00 94.50 184 ARG A C 1
ATOM 1469 O O . ARG A 1 184 ? 3.427 -10.144 -18.096 1.00 94.50 184 ARG A O 1
ATOM 1476 N N . LEU A 1 185 ? 2.266 -8.965 -16.557 1.00 92.25 185 LEU A N 1
ATOM 1477 C CA . LEU A 1 185 ? 2.345 -9.948 -15.475 1.00 92.25 185 LEU A CA 1
ATOM 1478 C C . LEU A 1 185 ? 1.572 -11.233 -15.792 1.00 92.25 185 LEU A C 1
ATOM 1480 O O . LEU A 1 185 ? 2.097 -12.321 -15.594 1.00 92.25 185 LEU A O 1
ATOM 1484 N N . LEU A 1 186 ? 0.375 -11.130 -16.374 1.00 91.06 186 LEU A N 1
ATOM 1485 C CA . LEU A 1 186 ? -0.424 -12.302 -16.759 1.00 91.06 186 LEU A CA 1
ATOM 1486 C C . LEU A 1 186 ? 0.283 -13.201 -17.785 1.00 91.06 186 LEU A C 1
ATOM 1488 O O . LEU A 1 186 ? 0.091 -14.408 -17.781 1.00 91.06 186 LEU A O 1
ATOM 1492 N N . LYS A 1 187 ? 1.161 -12.645 -18.632 1.00 92.81 187 LYS A N 1
ATOM 1493 C CA . LYS A 1 187 ? 2.002 -13.435 -19.556 1.00 92.81 187 LYS A CA 1
ATOM 1494 C C . LYS A 1 187 ? 3.110 -14.230 -18.853 1.00 92.81 187 LYS A C 1
ATOM 1496 O O . LYS A 1 187 ? 3.835 -14.963 -19.521 1.00 92.81 187 LYS A O 1
ATOM 1501 N N . LYS A 1 188 ? 3.311 -14.015 -17.553 1.00 87.00 188 LYS A N 1
ATOM 1502 C CA . LYS A 1 188 ? 4.311 -14.693 -16.720 1.00 87.00 188 LYS A CA 1
ATOM 1503 C C . LYS A 1 188 ? 3.699 -15.761 -15.818 1.00 87.00 188 LYS A C 1
ATOM 1505 O O . LYS A 1 188 ? 4.422 -16.288 -14.982 1.00 87.00 188 LYS A O 1
ATOM 1510 N N . ASP A 1 189 ? 2.401 -16.043 -15.966 1.00 81.25 189 ASP A N 1
ATOM 1511 C CA . ASP A 1 189 ? 1.643 -16.918 -15.064 1.00 81.25 189 ASP A CA 1
ATOM 1512 C C . ASP A 1 189 ? 1.824 -16.516 -13.590 1.00 81.25 189 ASP A C 1
ATOM 1514 O O . ASP A 1 189 ? 1.893 -17.342 -12.677 1.00 81.25 189 ASP A O 1
ATOM 1518 N N . ASP A 1 190 ? 1.943 -15.205 -13.367 1.00 82.19 190 ASP A N 1
ATOM 1519 C CA . ASP A 1 190 ? 2.149 -14.636 -12.051 1.00 82.19 190 ASP A CA 1
ATOM 1520 C C . ASP A 1 190 ? 0.891 -14.845 -11.200 1.00 82.19 190 ASP A C 1
ATOM 1522 O O . ASP A 1 190 ? -0.172 -14.309 -11.512 1.00 82.19 190 ASP A O 1
ATOM 1526 N N . LYS A 1 191 ? 1.003 -15.643 -10.131 1.00 83.00 191 LYS A N 1
ATOM 1527 C CA . LYS A 1 191 ? -0.149 -16.028 -9.296 1.00 83.00 191 LYS A CA 1
ATOM 1528 C C . LYS A 1 191 ? -0.896 -14.820 -8.737 1.00 83.00 191 LYS A C 1
ATOM 1530 O O . LYS A 1 191 ? -2.121 -14.800 -8.763 1.00 83.00 191 LYS A O 1
ATOM 1535 N N . TRP A 1 192 ? -0.149 -13.815 -8.282 1.00 82.75 192 TRP A N 1
ATOM 1536 C CA . TRP A 1 192 ? -0.717 -12.572 -7.772 1.00 82.75 192 TRP A CA 1
ATOM 1537 C C . TRP A 1 192 ? -1.509 -11.845 -8.865 1.00 82.75 192 TRP A C 1
ATOM 1539 O O . TRP A 1 192 ? -2.655 -11.465 -8.656 1.00 82.75 192 TRP A O 1
ATOM 1549 N N . ALA A 1 193 ? -0.952 -11.728 -10.072 1.00 84.06 193 ALA A N 1
ATOM 1550 C CA . ALA A 1 193 ? -1.652 -11.098 -11.188 1.00 84.06 193 ALA A CA 1
ATOM 1551 C C . ALA A 1 193 ? -2.911 -11.858 -11.632 1.00 84.06 193 ALA A C 1
ATOM 1553 O O . ALA A 1 193 ? -3.878 -11.222 -12.049 1.00 84.06 193 ALA A O 1
ATOM 1554 N N . LEU A 1 194 ? -2.910 -13.194 -11.559 1.00 84.94 194 LEU A N 1
ATOM 1555 C CA . LEU A 1 194 ? -4.099 -14.006 -11.836 1.00 84.94 194 LEU A CA 1
ATOM 1556 C C . LEU A 1 194 ? -5.215 -13.693 -10.839 1.00 84.94 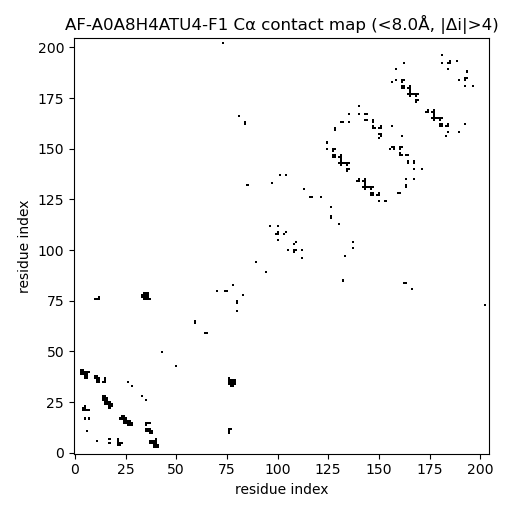194 LEU A C 1
ATOM 1558 O O . LEU A 1 194 ? -6.324 -13.387 -11.270 1.00 84.94 194 LEU A O 1
ATOM 1562 N N . GLN A 1 195 ? -4.895 -13.678 -9.544 1.00 80.50 195 GLN A N 1
ATOM 1563 C CA . GLN A 1 195 ? -5.837 -13.320 -8.485 1.00 80.50 195 GLN A CA 1
ATOM 1564 C C . GLN A 1 195 ? -6.401 -11.905 -8.681 1.00 80.50 195 GLN A C 1
ATOM 1566 O O . GLN A 1 195 ? -7.613 -11.728 -8.756 1.00 80.50 195 GLN A O 1
ATOM 1571 N N . VAL A 1 196 ? -5.536 -10.907 -8.881 1.00 79.00 196 VAL A N 1
ATOM 1572 C CA . VAL A 1 196 ? -5.961 -9.519 -9.137 1.00 79.00 196 VAL A CA 1
ATOM 1573 C C . VAL A 1 196 ? -6.857 -9.420 -10.377 1.00 79.00 196 VAL A C 1
ATOM 1575 O O . VAL A 1 196 ? -7.812 -8.646 -10.418 1.00 79.00 196 VAL A O 1
ATOM 1578 N N . ASN A 1 197 ? -6.572 -10.198 -11.423 1.00 83.50 197 ASN A N 1
ATOM 1579 C CA . ASN A 1 197 ? -7.404 -10.223 -12.621 1.00 83.50 197 ASN A CA 1
ATOM 1580 C C . ASN A 1 197 ? -8.767 -10.895 -12.377 1.00 83.50 197 ASN A C 1
ATOM 1582 O O . ASN A 1 197 ? -9.752 -10.496 -12.998 1.00 83.50 197 ASN A O 1
ATOM 1586 N N . GLU A 1 198 ? -8.842 -11.901 -11.509 1.00 80.19 198 GLU A N 1
ATOM 1587 C CA . GLU A 1 198 ? -10.109 -12.498 -11.082 1.00 80.19 198 GLU A CA 1
ATOM 1588 C C . GLU A 1 198 ? -10.942 -11.510 -10.264 1.00 80.19 198 GLU A C 1
ATOM 1590 O O . GLU A 1 198 ? -12.116 -11.349 -10.575 1.00 80.19 198 GLU A O 1
ATOM 1595 N N . GLU A 1 199 ? -10.339 -10.777 -9.325 1.00 72.38 199 GLU A N 1
ATOM 1596 C CA . GLU A 1 199 ? -11.006 -9.739 -8.521 1.00 72.38 199 GLU A CA 1
ATOM 1597 C C . GLU A 1 199 ? -11.637 -8.655 -9.421 1.00 72.38 199 GLU A C 1
ATOM 1599 O O . GLU A 1 199 ? -12.839 -8.398 -9.361 1.00 72.38 199 GLU A O 1
ATOM 1604 N N . ILE A 1 200 ? -10.868 -8.103 -10.370 1.00 71.81 200 ILE A N 1
ATOM 1605 C CA . ILE A 1 200 ? -11.347 -7.054 -11.295 1.00 71.81 200 ILE A CA 1
ATOM 1606 C C . ILE A 1 200 ? -12.511 -7.525 -12.186 1.00 71.81 200 ILE A C 1
ATOM 1608 O O . ILE A 1 200 ? -13.376 -6.729 -12.567 1.00 71.81 200 ILE A O 1
ATOM 1612 N N . ASN A 1 201 ? -12.498 -8.791 -12.611 1.00 71.69 201 ASN A N 1
ATOM 1613 C CA . ASN A 1 201 ? -13.491 -9.329 -13.546 1.00 71.69 201 ASN A CA 1
ATOM 1614 C C . ASN A 1 201 ? -14.663 -10.035 -12.844 1.00 71.69 201 ASN A C 1
ATOM 1616 O O . ASN A 1 201 ? -15.720 -10.193 -13.459 1.00 71.69 201 ASN A O 1
ATOM 1620 N N . GLY A 1 202 ? -14.481 -10.462 -11.594 1.00 56.03 202 GLY A N 1
ATOM 1621 C CA . GLY A 1 202 ? -15.492 -11.081 -10.742 1.00 56.03 202 GLY A CA 1
ATOM 1622 C C . GLY A 1 202 ? -16.554 -10.084 -10.288 1.00 56.03 202 GLY A C 1
ATOM 1623 O O . GLY A 1 202 ? -17.733 -10.416 -10.326 1.00 56.03 202 GLY A O 1
ATOM 1624 N N . ASP A 1 203 ? -16.156 -8.838 -10.019 1.00 49.38 203 ASP A N 1
ATOM 1625 C CA . ASP A 1 203 ? -17.047 -7.723 -9.651 1.00 49.38 203 ASP A CA 1
ATOM 1626 C C . ASP A 1 203 ? -17.969 -7.233 -10.788 1.00 49.38 203 ASP A C 1
ATOM 1628 O O . ASP A 1 203 ? -18.826 -6.373 -10.587 1.00 49.38 203 ASP A O 1
ATOM 1632 N N . ARG A 1 204 ? -17.812 -7.752 -12.015 1.00 44.56 204 ARG A N 1
ATOM 1633 C CA . ARG A 1 204 ? -18.639 -7.375 -13.180 1.00 44.56 204 ARG A CA 1
ATOM 1634 C C . ARG A 1 204 ? -19.809 -8.329 -13.455 1.00 44.56 204 ARG A C 1
ATOM 1636 O O . ARG A 1 204 ? -20.376 -8.255 -14.549 1.00 44.56 204 ARG A O 1
ATOM 1643 N N . ARG A 1 205 ? -20.136 -9.245 -12.539 1.00 33.28 205 ARG A N 1
ATOM 1644 C CA . ARG A 1 205 ? -21.216 -10.236 -12.701 1.00 33.28 205 ARG A CA 1
ATOM 1645 C C . ARG A 1 205 ? -22.375 -10.025 -11.744 1.00 33.28 205 ARG A C 1
ATOM 1647 O O . ARG A 1 205 ? -22.122 -9.674 -10.578 1.00 33.28 205 ARG A O 1
#

InterPro domains:
  IPR011990 Tetratricopeptide-like helical domain superfamily [G3DSA:1.25.40.10] (90-203)
  IPR011990 Tetratricopeptide-like helical domain superfamily [SSF48452] (126-191)
  IPR019734 Tetratricopeptide repeat [PS50005] (125-158)
  IPR043136 B30.2/SPRY domain superfamily [G3DSA:2.60.120.920] (3-89)

pLDDT: mean 80.72, std 12.88, range [33.28, 98.06]

Sequence (205 aa):
MDPITMNANNDKSTVLNVDSGVLRINYAGGENSEDAIVRANNPIPSQCEMFYFEVDIINNEKNGIIAIGFCEQSVELNKLPGCAIADDDIDDQLKEKWVKVLKHCNEDTIKDFMDKLNSMEINQKNMLECRAKVYFIIGSYKEALDDLNKLLKMEENSVFALRYRRETYFLLCEQKQSNADLKRLLKKDDKWALQVNEEINGDRR

Radius of gyration: 18.56 Å; Cα contacts (8 Å, |Δi|>4): 189; chains: 1; bounding box: 52×37×42 Å